Protein AF-A0A960ZX51-F1 (afdb_monomer_lite)

Secondary structure (DSSP, 8-state):
-B-HHHHHT-HHHHHHHHHHBT-EE-SS-EE-B-EEE-TTS-EEE-SS-TTTHHHHHHHHT-TTTTEETTEEBSS-GGGGT--EEEEETTTEEEE-----SB-SSSGGGGB-TTSS-B-HHHHHHHHHHHHHHHHHH-TT-EEEEGGGTTEEEEHHHHHHHHHHHHHHTTS--TTS--TTS-TT-HHHH-TTTTT-----S-B-TTT--

Radius of gyration: 21.29 Å; chains: 1; bounding box: 51×46×55 Å

Structure (mmCIF, N/CA/C/O backbone):
data_AF-A0A960ZX51-F1
#
_entry.id   AF-A0A960ZX51-F1
#
loop_
_atom_site.group_PDB
_atom_site.id
_atom_site.type_symbol
_atom_site.label_atom_id
_atom_site.label_alt_id
_atom_site.label_comp_id
_atom_site.label_asym_id
_atom_site.label_entity_id
_atom_site.label_seq_id
_atom_site.pdbx_PDB_ins_code
_atom_site.Cartn_x
_atom_site.Cartn_y
_atom_site.Cartn_z
_atom_site.occupancy
_atom_site.B_iso_or_equiv
_atom_site.auth_seq_id
_atom_site.auth_comp_id
_atom_site.auth_asym_id
_atom_site.auth_atom_id
_atom_site.pdbx_PDB_model_num
ATOM 1 N N . VAL A 1 1 ? 3.221 -3.006 -18.106 1.00 84.75 1 VAL A N 1
ATOM 2 C CA . VAL A 1 1 ? 3.776 -4.017 -19.031 1.00 84.75 1 VAL A CA 1
ATOM 3 C C . VAL A 1 1 ? 3.015 -3.935 -20.331 1.00 84.75 1 VAL A C 1
ATOM 5 O O . VAL A 1 1 ? 1.796 -4.064 -20.311 1.00 84.75 1 VAL A O 1
ATOM 8 N N . VAL A 1 2 ? 3.710 -3.645 -21.421 1.00 84.94 2 VAL A N 1
ATOM 9 C CA . VAL A 1 2 ? 3.148 -3.570 -22.765 1.00 84.94 2 VAL A CA 1
ATOM 10 C C . VAL A 1 2 ? 3.554 -4.832 -23.513 1.00 84.94 2 VAL A C 1
ATOM 12 O O . VAL A 1 2 ? 4.732 -5.170 -23.597 1.00 84.94 2 VAL A O 1
ATOM 15 N N . ASP A 1 3 ? 2.558 -5.547 -24.022 1.00 84.44 3 ASP A N 1
ATOM 16 C CA . ASP A 1 3 ? 2.746 -6.773 -24.794 1.00 84.44 3 ASP A CA 1
ATOM 17 C C . ASP A 1 3 ? 3.256 -6.448 -26.207 1.00 84.44 3 ASP A C 1
ATOM 19 O O . ASP A 1 3 ? 2.773 -5.507 -26.853 1.00 84.44 3 ASP A O 1
ATOM 23 N N . ARG A 1 4 ? 4.183 -7.261 -26.724 1.00 85.88 4 ARG A N 1
ATOM 24 C CA . ARG A 1 4 ? 4.743 -7.127 -28.078 1.00 85.88 4 ARG A CA 1
ATOM 25 C C . ARG A 1 4 ? 3.670 -7.015 -29.165 1.00 85.88 4 ARG A C 1
ATOM 27 O O . ARG A 1 4 ? 3.842 -6.266 -30.129 1.00 85.88 4 ARG A O 1
ATOM 34 N N . ARG A 1 5 ? 2.546 -7.725 -29.013 1.00 88.69 5 ARG A N 1
ATOM 35 C CA . ARG A 1 5 ? 1.418 -7.714 -29.962 1.00 88.69 5 ARG A CA 1
ATOM 36 C C . ARG A 1 5 ? 0.740 -6.349 -30.039 1.00 88.69 5 ARG A C 1
ATOM 38 O O . ARG A 1 5 ? 0.251 -5.978 -31.102 1.00 88.69 5 ARG A O 1
ATOM 45 N N . ILE A 1 6 ? 0.716 -5.599 -28.936 1.00 88.69 6 ILE A N 1
ATOM 46 C CA . ILE A 1 6 ? 0.161 -4.241 -28.898 1.00 88.69 6 ILE A CA 1
ATOM 47 C C . ILE A 1 6 ? 1.126 -3.285 -29.598 1.00 88.69 6 ILE A C 1
ATOM 49 O O . ILE A 1 6 ? 0.701 -2.541 -30.478 1.00 88.69 6 ILE A O 1
ATOM 53 N N . LEU A 1 7 ? 2.427 -3.362 -29.294 1.00 86.56 7 LEU A N 1
ATOM 54 C CA . LEU A 1 7 ? 3.445 -2.515 -29.933 1.00 86.56 7 LEU A CA 1
ATOM 55 C C . LEU A 1 7 ? 3.534 -2.725 -31.449 1.00 86.56 7 LEU A C 1
ATOM 57 O O . LEU A 1 7 ? 3.794 -1.775 -32.186 1.00 86.56 7 LEU A O 1
ATOM 61 N N . ALA A 1 8 ? 3.271 -3.941 -31.935 1.00 88.94 8 ALA A N 1
ATOM 62 C CA . ALA A 1 8 ? 3.196 -4.227 -33.366 1.00 88.94 8 ALA A CA 1
ATOM 63 C C . ALA A 1 8 ? 2.093 -3.427 -34.088 1.00 88.94 8 ALA A C 1
ATOM 65 O O . ALA A 1 8 ? 2.248 -3.119 -35.267 1.00 88.94 8 ALA A O 1
ATOM 66 N N . LYS A 1 9 ? 1.013 -3.049 -33.387 1.00 93.75 9 LYS A N 1
ATOM 67 C CA . LYS A 1 9 ? -0.089 -2.243 -33.941 1.00 93.75 9 LYS A CA 1
ATOM 68 C C . LYS A 1 9 ? 0.201 -0.739 -33.950 1.00 93.75 9 LYS A C 1
ATOM 70 O O . LYS A 1 9 ? -0.528 0.009 -34.592 1.00 93.75 9 LYS A O 1
ATOM 75 N N . VAL A 1 10 ? 1.247 -0.284 -33.256 1.00 92.31 10 VAL A N 1
ATOM 76 C CA . VAL A 1 10 ? 1.593 1.141 -33.110 1.00 92.31 10 VAL A CA 1
ATOM 77 C C . VAL A 1 10 ? 3.051 1.412 -33.515 1.00 92.31 10 VAL A C 1
ATOM 79 O O . VAL A 1 10 ? 3.872 1.804 -32.684 1.00 92.31 10 VAL A O 1
ATOM 82 N N . PRO A 1 11 ? 3.414 1.239 -34.802 1.00 91.19 11 PRO A N 1
ATOM 83 C CA . PRO A 1 11 ? 4.809 1.284 -35.253 1.00 91.19 11 PRO A CA 1
ATOM 84 C C . PRO A 1 11 ? 5.500 2.626 -34.981 1.00 91.19 11 PRO A C 1
ATOM 86 O O . PRO A 1 11 ? 6.670 2.628 -34.609 1.00 91.19 11 PRO A O 1
ATOM 89 N N . ARG A 1 12 ? 4.777 3.754 -35.082 1.00 90.81 12 ARG A N 1
ATOM 90 C CA . ARG A 1 12 ? 5.307 5.090 -34.740 1.00 90.81 12 ARG A CA 1
ATOM 91 C C . ARG A 1 12 ? 5.695 5.194 -33.264 1.00 90.81 12 ARG A C 1
ATOM 93 O O . ARG A 1 12 ? 6.760 5.708 -32.949 1.00 90.81 12 ARG A O 1
ATOM 100 N N . PHE A 1 13 ? 4.848 4.688 -32.368 1.00 86.44 13 PHE A N 1
ATOM 101 C CA . PHE A 1 13 ? 5.122 4.697 -30.931 1.00 86.44 13 PHE A CA 1
ATOM 102 C C . PHE A 1 13 ? 6.267 3.744 -30.572 1.00 86.44 13 PHE A C 1
ATOM 104 O O . PHE A 1 13 ? 7.152 4.108 -29.806 1.00 86.44 13 PHE A O 1
ATOM 111 N N . ARG A 1 14 ? 6.297 2.550 -31.176 1.00 86.50 14 ARG A N 1
ATOM 112 C CA . ARG A 1 14 ? 7.396 1.591 -31.002 1.00 86.50 14 ARG A CA 1
ATOM 113 C C . ARG A 1 14 ? 8.744 2.177 -31.432 1.00 86.50 14 ARG A C 1
ATOM 115 O O . ARG A 1 14 ? 9.741 1.960 -30.751 1.00 86.50 14 ARG A O 1
ATOM 122 N N . GLU A 1 15 ? 8.774 2.902 -32.547 1.00 86.69 15 GLU A N 1
ATOM 123 C CA . GLU A 1 15 ? 9.988 3.574 -33.011 1.00 86.69 15 GLU A CA 1
ATOM 124 C C . GLU A 1 15 ? 10.406 4.698 -32.055 1.00 86.69 15 GLU A C 1
ATOM 126 O O . GLU A 1 15 ? 11.571 4.770 -31.679 1.00 86.69 15 GLU A O 1
ATOM 131 N N . LEU A 1 16 ? 9.452 5.494 -31.562 1.00 83.38 16 LEU A N 1
ATOM 132 C CA . LEU A 1 16 ? 9.717 6.519 -30.551 1.00 83.38 16 LEU A CA 1
ATOM 133 C C . LEU A 1 16 ? 10.330 5.922 -29.274 1.00 83.38 16 LEU A C 1
ATOM 135 O O . LEU A 1 16 ? 11.331 6.449 -28.790 1.00 83.38 16 LEU A O 1
ATOM 139 N N . LEU A 1 17 ? 9.791 4.807 -28.767 1.00 81.50 17 LEU A N 1
ATOM 140 C CA . LEU A 1 17 ? 10.379 4.088 -27.629 1.00 81.50 17 LEU A CA 1
ATOM 141 C C . LEU A 1 17 ? 11.807 3.625 -27.940 1.00 81.50 17 LEU A C 1
ATOM 143 O O . LEU A 1 17 ? 12.714 3.874 -27.154 1.00 81.50 17 LEU A O 1
ATOM 147 N N . ARG A 1 18 ? 12.044 3.015 -29.111 1.00 80.50 18 ARG A N 1
ATOM 148 C CA . ARG A 1 18 ? 13.385 2.553 -29.509 1.00 80.50 18 ARG A CA 1
ATOM 149 C C . ARG A 1 18 ? 14.403 3.678 -29.652 1.00 80.50 18 ARG A C 1
ATOM 151 O O . ARG A 1 18 ? 15.571 3.430 -29.375 1.00 80.50 18 ARG A O 1
ATOM 158 N N . GLN A 1 19 ? 13.986 4.853 -30.110 1.00 81.06 19 GLN A N 1
ATOM 159 C CA . GLN A 1 19 ? 14.867 6.007 -30.294 1.00 81.06 19 GLN A CA 1
ATOM 160 C C . GLN A 1 19 ? 15.262 6.653 -28.963 1.00 81.06 19 GLN A C 1
ATOM 162 O O . GLN A 1 19 ? 16.390 7.110 -28.827 1.00 81.06 19 GLN A O 1
ATOM 167 N N . HIS A 1 20 ? 14.355 6.659 -27.981 1.00 75.56 20 HIS A N 1
ATOM 168 C CA . HIS A 1 20 ? 14.554 7.361 -26.707 1.00 75.56 20 HIS A CA 1
ATOM 169 C C . HIS A 1 20 ? 14.844 6.427 -25.523 1.00 75.56 20 HIS A C 1
ATOM 171 O O . HIS A 1 20 ? 15.045 6.896 -24.397 1.00 75.56 20 HIS A O 1
ATOM 177 N N . ARG A 1 21 ? 14.862 5.104 -25.743 1.00 69.62 21 ARG A N 1
ATOM 178 C CA . ARG A 1 21 ? 15.241 4.135 -24.709 1.00 69.62 21 ARG A CA 1
ATOM 179 C C . ARG A 1 21 ? 16.639 4.473 -24.181 1.00 69.62 21 ARG A C 1
ATOM 181 O O . ARG A 1 21 ? 17.534 4.793 -24.956 1.00 69.62 21 ARG A O 1
ATOM 188 N N . HIS A 1 22 ? 16.810 4.375 -22.864 1.00 64.62 22 HIS A N 1
ATOM 189 C CA . HIS A 1 22 ? 18.031 4.699 -22.103 1.00 64.62 22 HIS A CA 1
ATOM 190 C C . HIS A 1 22 ? 18.293 6.166 -21.757 1.00 64.62 22 HIS A C 1
ATOM 192 O O . HIS A 1 22 ? 19.234 6.410 -21.004 1.00 64.62 22 HIS A O 1
ATOM 198 N N . GLY A 1 23 ? 17.465 7.123 -22.178 1.00 63.75 23 GLY A N 1
ATOM 199 C CA . GLY A 1 23 ? 17.791 8.523 -21.912 1.00 63.75 23 GLY A CA 1
ATOM 200 C C . GLY A 1 23 ? 18.375 9.216 -23.124 1.00 63.75 23 GLY A C 1
ATOM 201 O O . GLY A 1 23 ? 19.431 8.816 -23.599 1.00 63.75 23 GLY A O 1
ATOM 202 N N . VAL A 1 24 ? 17.743 10.297 -23.568 1.00 56.56 24 VAL A N 1
ATOM 203 C CA . VAL A 1 24 ? 18.421 11.314 -24.381 1.00 56.56 24 VAL A CA 1
ATOM 204 C C . VAL A 1 24 ? 18.594 12.548 -23.501 1.00 56.56 24 VAL A C 1
ATOM 206 O O . VAL A 1 24 ? 17.649 12.942 -22.814 1.00 56.56 24 VAL A O 1
ATOM 209 N N . PHE A 1 25 ? 19.804 13.111 -23.489 1.00 58.59 25 PHE A N 1
ATOM 210 C CA . PHE A 1 25 ? 20.074 14.454 -22.982 1.00 58.59 25 PHE A CA 1
ATOM 211 C C . PHE A 1 25 ? 20.532 15.315 -24.155 1.00 58.59 25 PHE A C 1
ATOM 213 O O . PHE A 1 25 ? 21.596 15.066 -24.717 1.00 58.59 25 PHE A O 1
ATOM 220 N N . ASP A 1 26 ? 19.721 16.302 -24.529 1.00 60.34 26 ASP A N 1
ATOM 221 C CA . ASP A 1 26 ? 19.999 17.211 -25.650 1.00 60.34 26 ASP A CA 1
ATOM 222 C C . ASP A 1 26 ? 20.387 18.633 -25.207 1.00 60.34 26 ASP A C 1
ATOM 224 O O . ASP A 1 26 ? 20.429 19.554 -26.018 1.00 60.34 26 ASP A O 1
ATOM 228 N N . GLY A 1 27 ? 20.670 18.819 -23.913 1.00 59.78 27 GLY A N 1
ATOM 229 C CA . GLY A 1 27 ? 20.950 20.125 -23.311 1.00 59.78 27 GLY A CA 1
ATOM 230 C C . GLY A 1 27 ? 19.736 20.801 -22.666 1.00 59.78 27 GLY A C 1
ATOM 231 O O . GLY A 1 27 ? 19.929 21.745 -21.904 1.00 59.78 27 GLY A O 1
ATOM 232 N N . SER A 1 28 ? 18.510 20.311 -22.900 1.00 60.50 28 SER A N 1
ATOM 233 C CA . SER A 1 28 ? 17.278 20.887 -22.327 1.00 60.50 28 SER A CA 1
ATOM 234 C C . SER A 1 28 ? 16.284 19.855 -21.780 1.00 60.50 28 SER A C 1
ATOM 236 O O . SER A 1 28 ? 15.562 20.145 -20.825 1.00 60.50 28 SER A O 1
ATOM 238 N N . ILE A 1 29 ? 16.273 18.636 -22.328 1.00 58.12 29 ILE A N 1
ATOM 239 C CA . ILE A 1 29 ? 15.356 17.563 -21.933 1.00 58.12 29 ILE A CA 1
ATOM 240 C C . ILE A 1 29 ? 16.171 16.366 -21.437 1.00 58.12 29 ILE A C 1
ATOM 242 O O . ILE A 1 29 ? 17.007 15.833 -22.160 1.00 58.12 29 ILE A O 1
ATOM 246 N N . ILE A 1 30 ? 15.905 15.911 -20.207 1.00 55.59 30 ILE A N 1
ATOM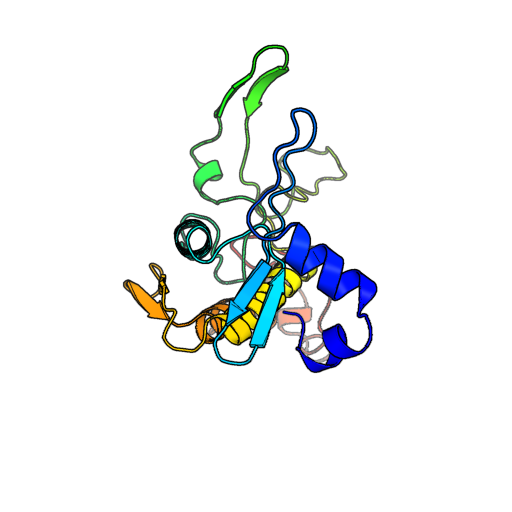 247 C CA . ILE A 1 30 ? 16.328 14.586 -19.732 1.00 55.59 30 ILE A CA 1
ATOM 248 C C . ILE A 1 30 ? 15.143 13.648 -19.948 1.00 55.59 30 ILE A C 1
ATOM 250 O O . ILE A 1 30 ? 14.220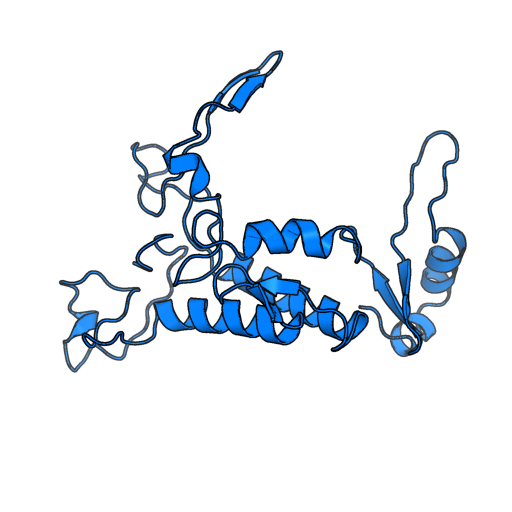 13.604 -19.134 1.00 55.59 30 ILE A O 1
ATOM 254 N N . CYS A 1 31 ? 15.143 12.900 -21.050 1.00 56.91 31 CYS A N 1
ATOM 255 C CA . CYS A 1 31 ? 14.094 11.917 -21.308 1.00 56.91 31 CYS A CA 1
ATOM 256 C C . CYS A 1 31 ? 14.603 10.516 -20.990 1.00 56.91 31 CYS A C 1
ATOM 258 O O . CYS A 1 31 ? 14.944 9.774 -21.904 1.00 56.91 31 CYS A O 1
ATOM 260 N N . GLN A 1 32 ? 14.672 10.132 -19.711 1.00 58.69 32 GLN A N 1
ATOM 261 C CA . GLN A 1 32 ? 14.942 8.740 -19.338 1.00 58.69 32 GLN A CA 1
ATOM 262 C C . GLN A 1 32 ? 13.688 7.912 -19.623 1.00 58.69 32 GLN A C 1
ATOM 264 O O . GLN A 1 32 ? 12.897 7.668 -18.719 1.00 58.69 32 GLN A O 1
ATOM 269 N N . CYS A 1 33 ? 13.467 7.528 -20.886 1.00 62.03 33 CYS A N 1
ATOM 270 C CA . CYS A 1 33 ? 12.365 6.642 -21.239 1.00 62.03 33 CYS A CA 1
ATOM 271 C C . CYS A 1 33 ? 12.658 5.283 -20.590 1.00 62.03 33 CYS A C 1
ATOM 273 O O . CYS A 1 33 ? 13.611 4.608 -21.006 1.00 62.03 33 CYS A O 1
ATOM 275 N N . PRO A 1 34 ? 11.935 4.900 -19.522 1.00 67.56 34 PRO A N 1
ATOM 276 C CA . PRO A 1 34 ? 12.291 3.731 -18.754 1.00 67.56 34 PRO A CA 1
ATOM 277 C C . PRO A 1 34 ? 11.638 2.534 -19.430 1.00 67.56 34 PRO A C 1
ATOM 279 O O . PRO A 1 34 ? 10.616 2.035 -18.972 1.00 67.56 34 PRO A O 1
ATOM 282 N N . ASP A 1 35 ? 12.198 2.158 -20.573 1.00 76.31 35 ASP A N 1
ATOM 283 C CA . ASP A 1 35 ? 11.783 1.013 -21.361 1.00 76.31 35 ASP A CA 1
ATOM 284 C C . ASP A 1 35 ? 12.745 -0.150 -21.113 1.00 76.31 35 ASP A C 1
ATOM 286 O O . ASP A 1 35 ? 13.934 -0.074 -21.431 1.00 76.31 35 ASP A O 1
ATOM 290 N N . TRP A 1 36 ? 12.220 -1.214 -20.513 1.00 79.75 36 TRP A N 1
ATOM 291 C CA . TRP A 1 36 ? 12.940 -2.459 -20.274 1.00 79.75 36 TRP A CA 1
ATOM 292 C C . TRP A 1 36 ? 12.235 -3.578 -21.022 1.00 79.75 36 TRP A C 1
ATOM 294 O O . TRP A 1 36 ? 11.044 -3.788 -20.806 1.00 79.75 36 TRP A O 1
ATOM 304 N N . GLU A 1 37 ? 12.968 -4.322 -21.842 1.00 86.31 37 GLU A N 1
ATOM 305 C CA . GLU A 1 37 ? 12.460 -5.502 -22.541 1.00 86.31 37 GLU A CA 1
ATOM 306 C C . GLU A 1 37 ? 12.929 -6.770 -21.814 1.00 86.31 37 GLU A C 1
ATOM 308 O O . GLU A 1 37 ? 14.095 -6.868 -21.425 1.00 86.31 37 GLU A O 1
ATOM 313 N N . ASN A 1 38 ? 12.027 -7.726 -21.590 1.00 87.56 38 ASN A N 1
ATOM 314 C CA . ASN A 1 38 ? 12.382 -9.041 -21.045 1.00 87.56 38 ASN A CA 1
ATOM 315 C C . ASN A 1 38 ? 12.538 -10.091 -22.160 1.00 87.56 38 ASN A C 1
ATOM 317 O O . ASN A 1 38 ? 12.238 -9.834 -23.322 1.00 87.56 38 ASN A O 1
ATOM 321 N N . GLU A 1 39 ? 12.953 -11.311 -21.813 1.00 86.44 39 GLU A N 1
ATOM 322 C CA . GLU A 1 39 ? 13.170 -12.406 -22.781 1.00 86.44 39 GLU A CA 1
ATOM 323 C C . GLU A 1 39 ? 11.916 -12.792 -23.586 1.00 86.44 39 GLU A C 1
ATOM 325 O O . GLU A 1 39 ? 12.013 -13.376 -24.664 1.00 86.44 39 GLU A O 1
ATOM 330 N N . ARG A 1 40 ? 10.722 -12.440 -23.091 1.00 88.38 40 ARG A N 1
ATOM 331 C CA . ARG A 1 40 ? 9.443 -12.664 -23.783 1.00 88.38 40 ARG A CA 1
ATOM 332 C C . ARG A 1 40 ? 9.085 -11.533 -24.757 1.00 88.38 40 ARG A C 1
ATOM 334 O O . ARG A 1 40 ? 8.041 -11.601 -25.408 1.00 88.38 40 ARG A O 1
ATOM 341 N N . GLY A 1 41 ? 9.917 -10.496 -24.865 1.00 86.94 41 GLY A N 1
ATOM 342 C CA . GLY A 1 41 ? 9.660 -9.304 -25.674 1.00 86.94 41 GLY A CA 1
ATOM 343 C C . GLY A 1 41 ? 8.561 -8.402 -25.106 1.00 86.94 41 GLY A C 1
ATOM 344 O O . GLY A 1 41 ? 7.930 -7.646 -25.846 1.00 86.94 41 GLY A O 1
ATOM 345 N N . GLU A 1 42 ? 8.252 -8.521 -23.813 1.00 89.00 42 GLU A N 1
ATOM 346 C CA . GLU A 1 42 ? 7.356 -7.589 -23.130 1.00 89.00 42 GLU A CA 1
ATOM 347 C C . GLU A 1 42 ? 8.144 -6.365 -22.677 1.00 89.00 42 GLU A C 1
ATOM 349 O O . GLU A 1 42 ? 9.299 -6.493 -22.283 1.00 89.00 42 GLU A O 1
ATOM 354 N N . HIS A 1 43 ? 7.494 -5.202 -22.666 1.00 87.69 43 HIS A N 1
ATOM 355 C CA . HIS A 1 43 ? 8.114 -3.940 -22.272 1.00 87.69 43 HIS A CA 1
ATOM 356 C C . HIS A 1 43 ? 7.563 -3.433 -20.932 1.00 87.69 43 HIS A C 1
ATOM 358 O O . HIS A 1 43 ? 6.346 -3.306 -20.746 1.00 87.69 43 HIS A O 1
ATOM 364 N N . LEU A 1 44 ? 8.433 -3.109 -19.978 1.00 88.19 44 LEU A N 1
ATOM 365 C CA . LEU A 1 44 ? 8.065 -2.431 -18.736 1.00 88.19 44 LEU A CA 1
ATOM 366 C C . LEU A 1 44 ? 8.344 -0.938 -18.864 1.00 88.19 44 LEU A C 1
ATOM 368 O O . LEU A 1 44 ? 9.487 -0.518 -18.755 1.00 88.19 44 LEU A O 1
ATOM 372 N N . LEU A 1 45 ? 7.272 -0.159 -19.021 1.00 86.94 45 LEU A N 1
ATOM 373 C CA . LEU A 1 45 ? 7.294 1.301 -18.959 1.00 86.94 45 LEU A CA 1
ATOM 374 C C . LEU A 1 45 ? 7.015 1.736 -17.515 1.00 86.94 45 LEU A C 1
ATOM 376 O O . LEU A 1 45 ? 5.861 1.711 -17.080 1.00 86.94 45 LEU A O 1
ATOM 380 N N . SER A 1 46 ? 8.060 2.049 -16.748 1.00 85.44 46 SER A N 1
ATOM 381 C CA . SER A 1 46 ? 7.936 2.368 -15.317 1.00 85.44 46 SER A CA 1
ATOM 382 C C . SER A 1 46 ? 9.060 3.263 -14.809 1.00 85.44 46 SER A C 1
ATOM 384 O O . SER A 1 46 ? 10.227 2.927 -14.968 1.00 85.44 46 SER A O 1
ATOM 386 N N . LEU A 1 47 ? 8.724 4.336 -14.086 1.00 84.75 47 LEU A N 1
ATOM 387 C CA . LEU A 1 47 ? 9.722 5.152 -13.378 1.00 84.75 47 LEU A CA 1
ATOM 388 C C . LEU A 1 47 ? 10.454 4.355 -12.288 1.00 84.75 47 LEU A C 1
ATOM 390 O O . LEU A 1 47 ? 11.638 4.565 -12.037 1.00 84.75 47 LEU A O 1
ATOM 394 N N . VAL A 1 48 ? 9.752 3.421 -11.644 1.00 88.88 48 VAL A N 1
ATOM 395 C CA . VAL A 1 48 ? 10.347 2.525 -10.653 1.00 88.88 48 VAL A CA 1
ATOM 396 C C . VAL A 1 48 ? 11.033 1.379 -11.384 1.00 88.88 48 VAL A C 1
ATOM 398 O O . VAL A 1 48 ? 10.388 0.593 -12.080 1.00 88.88 48 VAL A O 1
ATOM 401 N N . THR A 1 49 ? 12.348 1.290 -11.206 1.00 86.88 49 THR A N 1
ATOM 402 C CA . THR A 1 49 ? 13.187 0.228 -11.775 1.00 86.88 49 THR A CA 1
ATOM 403 C C . THR A 1 49 ? 13.253 -0.997 -10.861 1.00 86.88 49 THR A C 1
ATOM 405 O O . THR A 1 49 ? 12.994 -0.917 -9.656 1.00 86.88 49 THR A O 1
ATOM 408 N N . ASN A 1 50 ? 13.711 -2.126 -11.405 1.00 86.69 50 ASN A N 1
ATOM 409 C CA . ASN A 1 50 ? 14.013 -3.342 -10.638 1.00 86.69 50 ASN A CA 1
ATOM 410 C C . ASN A 1 50 ? 15.068 -3.133 -9.530 1.00 86.69 50 ASN A C 1
ATOM 412 O O . ASN A 1 50 ? 15.109 -3.902 -8.579 1.00 86.69 50 ASN A O 1
ATOM 416 N N . ARG A 1 51 ? 15.900 -2.086 -9.614 1.00 88.31 51 ARG A N 1
ATOM 417 C CA . ARG A 1 51 ? 16.870 -1.716 -8.566 1.00 88.31 51 ARG A CA 1
ATOM 418 C C . ARG A 1 51 ? 16.254 -0.873 -7.448 1.00 88.31 51 ARG A C 1
ATOM 420 O O . ARG A 1 51 ? 16.721 -0.922 -6.312 1.00 88.31 51 ARG A O 1
ATOM 427 N N . MET A 1 52 ? 15.228 -0.082 -7.764 1.00 92.50 52 MET A N 1
ATOM 428 C CA . MET A 1 52 ? 14.512 0.754 -6.791 1.00 92.50 52 MET A CA 1
ATOM 429 C C . MET A 1 52 ? 13.494 -0.060 -5.997 1.00 92.50 52 MET A C 1
ATOM 431 O O . MET A 1 52 ? 13.346 0.152 -4.793 1.00 92.50 52 MET A O 1
ATOM 435 N N . LEU A 1 53 ? 12.830 -1.010 -6.660 1.00 94.56 53 LEU A N 1
ATOM 436 C CA . LEU A 1 53 ? 11.736 -1.789 -6.089 1.00 94.56 53 LEU A CA 1
ATOM 437 C C . LEU A 1 53 ? 12.102 -2.485 -4.758 1.00 94.56 53 LEU A C 1
ATOM 439 O O . LEU A 1 53 ? 11.347 -2.303 -3.803 1.00 94.56 53 LEU A O 1
ATOM 443 N N . PRO A 1 54 ? 13.267 -3.154 -4.599 1.00 94.94 54 PRO A N 1
ATOM 444 C CA . PRO A 1 54 ? 13.648 -3.754 -3.319 1.00 94.94 54 PRO A CA 1
ATOM 445 C C . PRO A 1 54 ? 13.768 -2.743 -2.177 1.00 94.94 54 PRO A C 1
ATOM 447 O O . PRO A 1 54 ? 13.378 -3.024 -1.047 1.00 94.94 54 PRO A O 1
ATOM 450 N N . ARG A 1 55 ? 14.283 -1.540 -2.458 1.00 95.19 55 ARG A N 1
ATOM 451 C CA . ARG A 1 55 ? 14.459 -0.488 -1.444 1.00 95.19 55 ARG A CA 1
ATOM 452 C C . ARG A 1 55 ? 13.121 0.080 -0.985 1.00 95.19 55 ARG A C 1
ATOM 454 O O . ARG A 1 55 ? 12.959 0.352 0.201 1.00 95.19 55 ARG A O 1
ATOM 461 N N . ILE A 1 56 ? 12.182 0.230 -1.919 1.00 96.50 56 ILE A N 1
ATOM 462 C CA . ILE A 1 56 ? 10.813 0.670 -1.638 1.00 96.50 56 ILE A CA 1
ATOM 463 C C . ILE A 1 56 ? 10.100 -0.396 -0.801 1.00 96.50 56 ILE A C 1
ATOM 465 O O . ILE A 1 56 ? 9.627 -0.105 0.297 1.00 96.50 56 ILE A O 1
ATOM 469 N N . LEU A 1 57 ? 10.086 -1.647 -1.271 1.00 97.06 57 LEU A N 1
ATOM 470 C CA . LEU A 1 57 ? 9.373 -2.737 -0.603 1.00 97.06 57 LEU A CA 1
ATOM 471 C C . LEU A 1 57 ? 9.946 -3.063 0.775 1.00 97.06 57 LEU A C 1
ATOM 473 O O . LEU A 1 57 ? 9.183 -3.364 1.685 1.00 97.06 57 LEU A O 1
ATOM 477 N N . LYS A 1 58 ? 11.257 -2.899 0.985 1.00 94.81 58 LYS A N 1
ATOM 478 C CA . LYS A 1 58 ? 11.868 -3.055 2.311 1.00 94.81 58 LYS A CA 1
ATOM 479 C C . LYS A 1 58 ? 11.232 -2.154 3.376 1.00 94.81 58 LYS A C 1
ATOM 481 O O . LYS A 1 58 ? 11.153 -2.566 4.526 1.00 94.81 58 LYS A O 1
ATOM 486 N N . ARG A 1 59 ? 10.817 -0.933 3.022 1.00 95.44 59 ARG A N 1
ATOM 487 C CA . ARG A 1 59 ? 10.111 -0.012 3.934 1.00 95.44 59 ARG A CA 1
ATOM 488 C C . ARG A 1 59 ? 8.619 -0.316 3.982 1.00 95.44 59 ARG A C 1
ATOM 490 O O . ARG A 1 59 ? 8.016 -0.322 5.048 1.00 95.44 59 ARG A O 1
ATOM 497 N N . LEU A 1 60 ? 8.044 -0.617 2.819 1.00 97.44 60 LEU A N 1
ATOM 498 C CA . LEU A 1 60 ? 6.619 -0.880 2.669 1.00 97.44 60 LEU A CA 1
ATOM 499 C C . LEU A 1 60 ? 6.152 -2.109 3.462 1.00 97.44 60 LEU A C 1
ATOM 501 O O . LEU A 1 60 ? 5.052 -2.106 3.993 1.00 97.44 60 LEU A O 1
ATOM 505 N N . LEU A 1 61 ? 6.998 -3.140 3.557 1.00 97.62 61 LEU A N 1
ATOM 506 C CA . LEU A 1 61 ? 6.691 -4.442 4.165 1.00 97.62 61 LEU A CA 1
ATOM 507 C C . LEU A 1 61 ? 7.085 -4.550 5.647 1.00 97.62 61 LEU A C 1
ATOM 509 O O . LEU A 1 61 ? 7.200 -5.650 6.191 1.00 97.62 61 LEU A O 1
ATOM 513 N N . ARG A 1 62 ? 7.318 -3.415 6.307 1.00 97.50 62 ARG A N 1
ATOM 514 C CA . ARG A 1 62 ? 7.650 -3.339 7.733 1.00 97.50 62 ARG A CA 1
ATOM 515 C C . ARG A 1 62 ? 6.446 -2.922 8.561 1.00 97.50 62 ARG A C 1
ATOM 517 O O . ARG A 1 62 ? 5.806 -1.919 8.248 1.00 97.50 62 ARG A O 1
ATOM 524 N N . GLU A 1 63 ? 6.167 -3.660 9.634 1.00 97.12 63 GLU A N 1
ATOM 525 C CA . GLU A 1 63 ? 4.984 -3.406 10.469 1.00 97.12 63 GLU A CA 1
ATOM 526 C C . GLU A 1 63 ? 5.105 -2.181 11.374 1.00 97.12 63 GLU A C 1
ATOM 528 O O . GLU A 1 63 ? 4.105 -1.520 11.666 1.00 97.12 63 GLU A O 1
ATOM 533 N N . ASP A 1 64 ? 6.337 -1.839 11.751 1.00 96.12 64 ASP A N 1
ATOM 534 C CA . ASP A 1 64 ? 6.696 -0.606 12.453 1.00 96.12 64 ASP A CA 1
ATOM 535 C C . ASP A 1 64 ? 6.725 0.627 11.532 1.00 96.12 64 ASP A C 1
ATOM 537 O O . ASP A 1 64 ? 6.910 1.747 12.004 1.00 96.12 64 ASP A O 1
ATOM 541 N N . GLU A 1 65 ? 6.495 0.437 10.230 1.00 97.25 65 GLU A N 1
ATOM 542 C CA . GLU A 1 65 ? 6.397 1.498 9.231 1.00 97.25 65 GLU A CA 1
ATOM 543 C C . GLU A 1 65 ? 5.036 1.448 8.514 1.00 97.25 65 GLU A C 1
ATOM 545 O O . GLU A 1 65 ? 4.016 1.859 9.070 1.00 97.25 65 GLU A O 1
ATOM 550 N N . PHE A 1 66 ? 4.991 0.961 7.275 1.00 98.19 66 PHE A N 1
ATOM 551 C CA . PHE A 1 66 ? 3.818 1.062 6.407 1.00 98.19 66 PHE A CA 1
ATOM 552 C C . PHE A 1 66 ? 2.865 -0.136 6.484 1.00 98.19 66 PHE A C 1
ATOM 554 O O . PHE A 1 66 ? 1.673 0.041 6.241 1.00 98.19 66 PHE A O 1
ATOM 561 N N . LEU A 1 67 ? 3.357 -1.334 6.81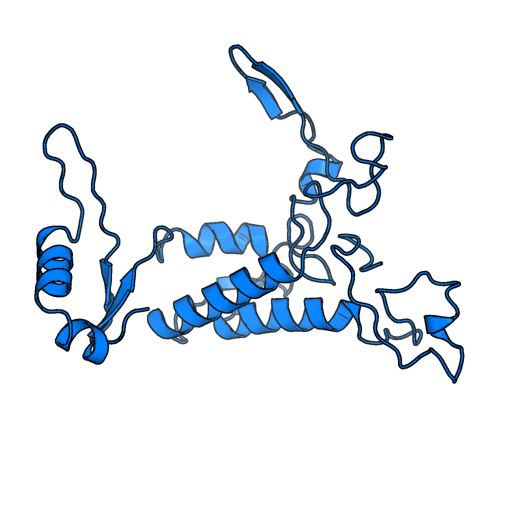2 1.00 98.31 67 LEU A N 1
ATOM 562 C CA . LEU A 1 67 ? 2.567 -2.565 6.763 1.00 98.31 67 LEU A CA 1
ATOM 563 C C . LEU A 1 67 ? 1.676 -2.691 8.009 1.00 98.31 67 LEU A C 1
ATOM 565 O O . LEU A 1 67 ? 2.099 -3.139 9.069 1.00 98.31 67 LEU A O 1
ATOM 569 N N . SER A 1 68 ? 0.419 -2.300 7.898 1.00 98.06 68 SER A N 1
ATOM 570 C CA . SER A 1 68 ? -0.602 -2.571 8.910 1.00 98.06 68 SER A CA 1
ATOM 571 C C . SER A 1 68 ? -1.082 -4.018 8.823 1.00 98.06 68 SER A C 1
ATOM 573 O O . SER A 1 68 ? -0.997 -4.596 7.739 1.00 98.06 68 SER A O 1
ATOM 575 N N . PRO A 1 69 ? -1.637 -4.623 9.891 1.00 96.56 69 PRO A N 1
ATOM 576 C CA . PRO A 1 69 ? -2.461 -5.833 9.780 1.00 96.56 69 PRO A CA 1
ATOM 577 C C . PRO A 1 69 ? -3.601 -5.717 8.757 1.00 96.56 69 PRO A C 1
ATOM 579 O O . PRO A 1 69 ? -4.074 -6.733 8.272 1.00 96.56 69 PRO A O 1
ATOM 582 N N . HIS A 1 70 ? -3.985 -4.491 8.390 1.00 97.44 70 HIS A N 1
ATOM 583 C CA . HIS A 1 70 ? -5.137 -4.195 7.541 1.00 97.44 70 HIS A CA 1
ATOM 584 C C . HIS A 1 70 ? -4.769 -3.666 6.138 1.00 97.44 70 HIS A C 1
ATOM 586 O O . HIS A 1 70 ? -5.641 -3.268 5.376 1.00 97.44 70 HIS A O 1
ATOM 592 N N . GLY A 1 71 ? -3.479 -3.605 5.779 1.00 97.94 71 GLY A N 1
ATOM 593 C CA . GLY A 1 71 ? -3.013 -3.094 4.481 1.00 97.94 71 GLY A CA 1
ATOM 594 C C . GLY A 1 71 ? -1.813 -2.153 4.592 1.00 97.94 71 GLY A C 1
ATOM 595 O O . GLY A 1 71 ? -1.056 -2.204 5.556 1.00 97.94 71 GLY A O 1
ATOM 596 N N . ILE A 1 72 ? -1.612 -1.285 3.602 1.00 98.50 72 ILE A N 1
ATOM 597 C CA . ILE A 1 72 ? -0.560 -0.261 3.606 1.00 98.50 72 ILE A CA 1
ATOM 598 C C . ILE A 1 72 ? -1.128 1.077 4.086 1.00 98.50 72 ILE A C 1
ATOM 600 O O . ILE A 1 72 ? -2.075 1.603 3.494 1.00 98.50 72 ILE A O 1
ATOM 604 N N . ARG A 1 73 ? -0.515 1.628 5.138 1.00 98.38 73 ARG A N 1
ATOM 605 C CA . ARG A 1 73 ? -0.805 2.960 5.695 1.00 98.38 73 ARG A CA 1
ATOM 606 C C . ARG A 1 73 ? -0.428 4.062 4.706 1.00 98.38 73 ARG A C 1
ATOM 608 O O . ARG A 1 73 ? 0.559 3.933 3.984 1.00 98.38 73 ARG A O 1
ATOM 615 N N . SER A 1 74 ? -1.153 5.178 4.702 1.00 97.06 74 SER A N 1
ATOM 616 C CA . SER A 1 74 ? -0.809 6.325 3.846 1.00 97.06 74 SER A CA 1
ATOM 617 C C . SER A 1 74 ? 0.462 7.063 4.295 1.00 97.06 74 SER A C 1
ATOM 619 O O . SER A 1 74 ? 1.162 7.646 3.469 1.00 97.06 74 SER A O 1
ATOM 621 N N . VAL A 1 75 ? 0.789 7.006 5.590 1.00 96.75 75 VAL A N 1
ATOM 622 C CA . VAL A 1 75 ? 2.016 7.549 6.196 1.00 96.75 75 VAL A CA 1
ATOM 623 C C . VAL A 1 75 ? 2.658 6.476 7.068 1.00 96.75 75 VAL A C 1
ATOM 625 O O . VAL A 1 75 ? 1.968 5.714 7.743 1.00 96.75 75 VAL A O 1
ATOM 628 N N . SER A 1 76 ? 3.991 6.420 7.060 1.00 97.31 76 SER A N 1
ATOM 629 C CA . SER A 1 76 ? 4.740 5.481 7.895 1.00 97.31 76 SER A CA 1
ATOM 630 C C . SER A 1 76 ? 4.465 5.724 9.378 1.00 97.31 76 SER A C 1
ATOM 632 O O . SER A 1 76 ? 4.578 6.851 9.869 1.00 97.31 76 SER A O 1
ATOM 634 N N . ARG A 1 77 ? 4.201 4.640 10.114 1.00 97.19 77 ARG A N 1
ATOM 635 C CA . ARG A 1 77 ? 4.003 4.661 11.567 1.00 97.19 77 ARG A CA 1
ATOM 636 C C . ARG A 1 77 ? 5.218 5.193 12.337 1.00 97.19 77 ARG A C 1
ATOM 638 O O . ARG A 1 77 ? 5.064 5.645 13.469 1.00 97.19 77 ARG A O 1
ATOM 645 N N . ILE A 1 78 ? 6.403 5.247 11.722 1.00 96.81 78 ILE A N 1
ATOM 646 C CA . ILE A 1 78 ? 7.595 5.871 12.320 1.00 96.81 78 ILE A CA 1
ATOM 647 C C . ILE A 1 78 ? 7.351 7.332 12.737 1.00 96.81 78 ILE A C 1
ATOM 649 O O . ILE A 1 78 ? 7.932 7.807 13.714 1.00 96.81 78 ILE A O 1
ATOM 653 N N . HIS A 1 79 ? 6.441 8.031 12.051 1.00 96.38 79 HIS A N 1
ATOM 654 C CA . HIS A 1 79 ? 6.059 9.413 12.348 1.00 96.38 79 HIS A CA 1
ATOM 655 C C . HIS A 1 79 ? 5.100 9.550 13.539 1.00 96.38 79 HIS A C 1
ATOM 657 O O . HIS A 1 79 ? 4.676 10.655 13.869 1.00 96.38 79 HIS A O 1
ATOM 663 N N . ALA A 1 80 ? 4.787 8.452 14.233 1.00 94.94 80 ALA A N 1
ATOM 664 C CA . ALA A 1 80 ? 4.220 8.520 15.576 1.00 94.94 80 ALA A CA 1
ATOM 665 C C . ALA A 1 80 ? 5.247 9.080 16.579 1.00 94.94 80 ALA A C 1
ATOM 667 O O . ALA A 1 80 ? 4.880 9.792 17.513 1.00 94.94 80 ALA A O 1
ATOM 668 N N . THR A 1 81 ? 6.536 8.791 16.363 1.00 95.19 81 THR A N 1
ATOM 669 C CA . THR A 1 81 ? 7.644 9.220 17.233 1.00 95.19 81 THR A CA 1
ATOM 670 C C . THR A 1 81 ? 8.587 10.217 16.557 1.00 95.19 81 THR A C 1
ATOM 672 O O . THR A 1 81 ? 9.111 11.103 17.225 1.00 95.19 81 THR A O 1
ATOM 675 N N . HIS A 1 82 ? 8.766 10.139 15.236 1.00 94.69 82 HIS A N 1
ATOM 676 C CA . HIS A 1 82 ? 9.668 11.011 14.475 1.00 94.69 82 HIS A CA 1
ATOM 677 C C . HIS A 1 82 ? 8.887 12.082 13.708 1.00 94.69 82 HIS A C 1
ATOM 679 O O . HIS A 1 82 ? 8.646 11.945 12.506 1.00 94.69 82 HIS A O 1
ATOM 685 N N . LYS A 1 83 ? 8.462 13.135 14.415 1.00 93.94 83 LYS A N 1
ATOM 686 C CA . LYS A 1 83 ? 7.570 14.165 13.853 1.00 93.94 83 LYS A CA 1
ATOM 687 C C . LYS A 1 83 ? 8.293 15.319 13.162 1.00 93.94 83 LYS A C 1
ATOM 689 O O . LYS A 1 83 ? 7.855 15.791 12.117 1.00 93.94 83 LYS A O 1
ATOM 694 N N . HIS A 1 84 ? 9.398 15.772 13.743 1.00 93.69 84 HIS A N 1
ATOM 695 C CA . HIS A 1 84 ? 10.140 16.933 13.259 1.00 93.69 84 HIS A CA 1
ATOM 696 C C . HIS A 1 84 ? 11.129 16.506 12.173 1.00 93.69 84 HIS A C 1
ATOM 698 O O . HIS A 1 84 ? 12.036 15.714 12.428 1.00 93.69 84 HIS A O 1
ATOM 704 N N . LEU A 1 85 ? 10.951 17.031 10.960 1.00 91.00 85 LEU A N 1
ATOM 705 C CA . LEU A 1 85 ? 11.781 16.721 9.789 1.00 91.00 85 LEU A CA 1
ATOM 706 C C . LEU A 1 85 ? 12.874 17.774 9.541 1.00 91.00 85 LEU A C 1
ATOM 708 O O . LEU A 1 85 ? 13.616 17.680 8.564 1.00 91.00 85 LEU A O 1
ATOM 712 N N . GLY A 1 86 ? 12.980 18.763 10.431 1.00 92.81 86 GLY A N 1
ATOM 713 C CA . GLY A 1 86 ? 13.894 19.897 10.326 1.00 92.81 86 GLY A CA 1
ATOM 714 C C . GLY A 1 86 ? 13.229 21.139 9.736 1.00 92.81 86 GLY A C 1
ATOM 715 O O . GLY A 1 86 ? 12.008 21.220 9.631 1.00 92.81 86 GLY A O 1
ATOM 716 N N . THR A 1 87 ? 14.044 22.120 9.357 1.00 95.19 87 THR A N 1
ATOM 717 C CA . THR A 1 87 ? 13.576 23.402 8.815 1.00 95.19 87 THR A CA 1
ATOM 718 C C . THR A 1 87 ? 13.811 23.453 7.312 1.00 95.19 87 THR A C 1
ATOM 720 O O . THR A 1 87 ? 14.943 23.316 6.848 1.00 95.19 87 THR A O 1
ATOM 723 N N . LEU A 1 88 ? 12.745 23.680 6.546 1.00 91.44 88 LEU A N 1
ATOM 724 C CA . LEU A 1 88 ? 12.802 23.887 5.104 1.00 91.44 88 LEU A CA 1
ATOM 725 C C . LEU A 1 88 ? 13.017 25.378 4.793 1.00 91.44 88 LEU A C 1
ATOM 727 O O . LEU A 1 88 ? 12.247 26.219 5.277 1.00 91.44 88 LEU A O 1
ATOM 731 N N . PRO A 1 89 ? 14.023 25.738 3.971 1.00 92.94 89 PRO A N 1
ATOM 732 C CA . PRO A 1 89 ? 14.254 27.124 3.574 1.00 92.94 89 PRO A CA 1
ATOM 733 C C . PRO A 1 89 ? 13.000 27.760 2.961 1.00 92.94 89 PRO A C 1
ATOM 735 O O . PRO A 1 89 ? 12.424 27.225 2.018 1.00 92.94 89 PRO A O 1
ATOM 738 N N . GLY A 1 90 ? 12.570 28.898 3.510 1.00 91.81 90 GLY A N 1
ATOM 739 C CA . GLY A 1 90 ? 11.403 29.651 3.029 1.00 91.81 90 GLY A CA 1
ATOM 740 C C . GLY A 1 90 ? 10.030 29.100 3.440 1.00 91.81 90 GLY A C 1
ATOM 741 O O . GLY A 1 90 ? 9.038 29.791 3.235 1.00 91.81 90 GLY A O 1
ATOM 742 N N . VAL A 1 91 ? 9.957 27.909 4.043 1.00 91.31 91 VAL A N 1
ATOM 743 C CA . VAL A 1 91 ? 8.699 27.310 4.536 1.00 91.31 91 VAL A CA 1
ATOM 744 C C . VAL A 1 91 ? 8.651 27.304 6.065 1.00 91.31 91 VAL A C 1
ATOM 746 O O . VAL A 1 91 ? 7.594 27.528 6.645 1.00 91.31 91 VAL A O 1
ATOM 749 N N . GLY A 1 92 ? 9.798 27.109 6.722 1.00 92.44 92 GLY A N 1
ATOM 750 C CA . GLY A 1 92 ? 9.892 27.000 8.177 1.00 92.44 92 GLY A CA 1
ATOM 751 C C . GLY A 1 92 ? 9.997 25.550 8.638 1.00 92.44 92 GLY A C 1
ATOM 752 O O . GLY A 1 92 ? 10.528 24.697 7.925 1.00 92.44 92 GLY A O 1
ATOM 753 N N . GLU A 1 93 ? 9.556 25.279 9.861 1.00 93.75 93 GLU A N 1
ATOM 754 C CA . GLU A 1 93 ? 9.639 23.948 10.457 1.00 93.75 93 GLU A CA 1
ATOM 755 C C . GLU A 1 93 ? 8.721 22.955 9.725 1.00 93.75 93 GLU A C 1
ATOM 757 O O . GLU A 1 93 ? 7.521 23.181 9.576 1.00 93.75 93 GLU A O 1
ATOM 762 N N . ALA A 1 94 ? 9.293 21.848 9.257 1.00 91.81 94 ALA A N 1
ATOM 763 C CA . ALA A 1 94 ? 8.567 20.770 8.608 1.00 91.81 94 ALA A CA 1
ATOM 764 C C . ALA A 1 94 ? 8.198 19.702 9.639 1.00 91.81 94 ALA A C 1
ATOM 766 O O . ALA A 1 94 ? 9.066 19.055 10.232 1.00 91.81 94 ALA A O 1
ATOM 767 N N . ILE A 1 95 ? 6.895 19.505 9.825 1.00 91.19 95 ILE A N 1
ATOM 768 C CA . ILE A 1 95 ? 6.338 18.553 10.784 1.00 91.19 95 ILE A CA 1
ATOM 769 C C . ILE A 1 95 ? 5.440 17.571 10.039 1.00 91.19 95 ILE A C 1
ATOM 771 O O . ILE A 1 95 ? 4.647 17.955 9.178 1.00 91.19 95 ILE A O 1
ATOM 775 N N . ILE A 1 96 ? 5.553 16.297 10.395 1.00 91.75 96 ILE A N 1
ATOM 776 C CA . ILE A 1 96 ? 4.640 15.238 9.980 1.00 91.75 96 ILE A CA 1
ATOM 777 C C . ILE A 1 96 ? 4.179 14.471 11.212 1.00 91.75 96 ILE A C 1
ATOM 779 O O . ILE A 1 96 ? 4.929 14.279 12.162 1.00 91.75 96 ILE A O 1
ATOM 783 N N . GLU A 1 97 ? 2.936 14.016 11.204 1.00 91.62 97 GLU A N 1
ATOM 784 C CA . GLU A 1 97 ? 2.394 13.228 12.299 1.00 91.62 97 GLU A CA 1
ATOM 785 C C . GLU A 1 97 ? 1.611 12.056 11.734 1.00 91.62 97 GLU A C 1
ATOM 787 O O . GLU A 1 97 ? 0.799 12.231 10.824 1.00 91.62 97 GLU A O 1
ATOM 792 N N . TYR A 1 98 ? 1.869 10.871 12.285 1.00 95.69 98 TYR A N 1
ATOM 793 C CA . TYR A 1 98 ? 1.047 9.701 12.026 1.00 95.69 98 TYR A CA 1
ATOM 794 C C . TYR A 1 98 ? -0.232 9.779 12.862 1.00 95.69 98 TYR A C 1
ATOM 796 O O . TYR A 1 98 ? -0.192 9.679 14.089 1.00 95.69 98 TYR A O 1
ATOM 804 N N . VAL A 1 99 ? -1.358 9.953 12.179 1.00 95.50 99 VAL A N 1
ATOM 805 C CA . VAL A 1 99 ? -2.700 9.989 12.753 1.00 95.50 99 VAL A CA 1
ATOM 806 C C . VAL A 1 99 ? -3.529 8.931 12.024 1.00 95.50 99 VAL A C 1
ATOM 808 O O . VAL A 1 99 ? -3.916 9.159 10.885 1.00 95.50 99 VAL A O 1
ATOM 811 N N . PRO A 1 100 ? -3.735 7.742 12.613 1.00 95.69 100 PRO A N 1
ATOM 812 C CA . PRO A 1 100 ? -4.231 6.575 11.885 1.00 95.69 100 PRO A CA 1
ATOM 813 C C . PRO A 1 100 ? -5.701 6.610 11.459 1.00 95.69 100 PRO A C 1
ATOM 815 O O . PRO A 1 100 ? -6.061 5.766 10.651 1.00 95.69 100 PRO A O 1
ATOM 818 N N . GLY A 1 101 ? -6.540 7.520 11.959 1.00 92.94 101 GLY A N 1
ATOM 819 C CA . GLY A 1 101 ? -7.982 7.551 11.664 1.00 92.94 101 GLY A CA 1
ATOM 820 C C . GLY A 1 101 ? -8.562 8.954 11.792 1.00 92.94 101 GLY A C 1
ATOM 821 O O . GLY A 1 101 ? -8.341 9.792 10.922 1.00 92.94 101 GLY A O 1
ATOM 822 N N . GLU A 1 102 ? -9.262 9.245 12.884 1.00 89.00 102 GLU A N 1
ATOM 823 C CA . GLU A 1 102 ? -9.750 10.602 13.144 1.00 89.00 102 GLU A CA 1
ATOM 824 C C . GLU A 1 102 ? -8.598 11.555 13.508 1.00 89.00 102 GLU A C 1
ATOM 826 O O . GLU A 1 102 ? -7.633 11.206 14.190 1.00 89.00 102 GLU A O 1
ATOM 831 N N . SER A 1 103 ? -8.690 12.776 12.999 1.00 88.00 103 SER A N 1
ATOM 832 C CA . SER A 1 103 ? -7.778 13.893 13.212 1.00 88.00 103 SER A CA 1
ATOM 833 C C . SER A 1 103 ? -7.723 14.303 14.679 1.00 88.00 103 SER A C 1
ATOM 835 O O . SER A 1 103 ? -8.719 14.348 15.393 1.00 88.00 103 SER A O 1
ATOM 837 N N . ASN A 1 104 ? -6.544 14.749 15.093 1.00 83.81 104 ASN A N 1
ATOM 838 C CA . ASN A 1 104 ? -6.308 15.434 16.360 1.00 83.81 104 ASN A CA 1
ATOM 839 C C . ASN A 1 104 ? -6.726 16.919 16.363 1.00 83.81 104 ASN A C 1
ATOM 841 O O . ASN A 1 104 ? -6.499 17.622 17.344 1.00 83.81 104 ASN A O 1
ATOM 845 N N . SER A 1 105 ? -7.303 17.418 15.269 1.00 84.06 105 SER A N 1
ATOM 846 C CA . SER A 1 105 ? -7.818 18.784 15.155 1.00 84.06 105 SER A CA 1
ATOM 847 C C . SER A 1 105 ? -9.125 18.810 14.364 1.00 84.06 105 SER A C 1
ATOM 849 O O . SER A 1 105 ? -9.357 17.949 13.518 1.00 84.06 105 SER A O 1
ATOM 851 N N . GLY A 1 106 ? -9.949 19.840 14.580 1.00 82.12 106 GLY A N 1
ATOM 852 C CA . GLY A 1 106 ? -11.203 20.035 13.839 1.00 82.12 106 GLY A CA 1
ATOM 853 C C . GLY A 1 106 ? -11.030 20.457 12.373 1.00 82.12 106 GLY A C 1
ATOM 854 O O . GLY A 1 106 ? -12.022 20.633 11.666 1.00 82.12 106 GLY A O 1
ATOM 855 N N . LEU A 1 107 ? -9.792 20.638 11.899 1.00 74.69 107 LEU A N 1
ATOM 856 C CA . LEU A 1 107 ? -9.526 20.913 10.488 1.00 74.69 107 LEU A CA 1
ATOM 857 C C . LEU A 1 107 ? -10.049 19.759 9.625 1.00 74.69 107 LEU A C 1
ATOM 859 O O . LEU A 1 107 ? -9.943 18.594 10.001 1.00 74.69 107 LEU A O 1
ATOM 863 N N . PHE A 1 108 ? -10.624 20.100 8.469 1.00 72.62 108 PHE A N 1
ATOM 864 C CA . PHE A 1 108 ? -11.204 19.136 7.523 1.00 72.62 108 PHE A CA 1
ATOM 865 C C . PHE A 1 108 ? -12.262 18.208 8.142 1.00 72.62 108 PHE A C 1
ATOM 867 O O . PHE A 1 108 ? -12.368 17.042 7.774 1.00 72.62 108 PHE A O 1
ATOM 874 N N . GLY A 1 109 ? -13.048 18.725 9.091 1.00 78.44 109 GLY A N 1
ATOM 875 C CA . GLY A 1 109 ? -14.160 17.984 9.687 1.00 78.44 109 GLY A CA 1
ATOM 876 C C . GLY A 1 109 ? -13.731 16.880 10.651 1.00 78.44 109 GLY A C 1
ATOM 877 O O . GLY A 1 109 ? -14.533 16.000 10.929 1.00 78.44 109 GLY A O 1
ATOM 878 N N . GLY A 1 110 ? -12.493 16.917 11.155 1.00 80.25 110 GLY A N 1
ATOM 879 C CA . GLY A 1 110 ? -11.995 15.892 12.070 1.00 8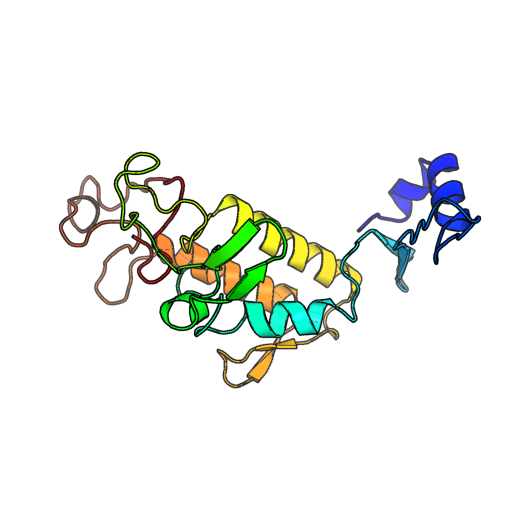0.25 110 GLY A CA 1
ATOM 880 C C . GLY A 1 110 ? -11.409 14.667 11.372 1.00 80.25 110 GLY A C 1
ATOM 881 O O . GLY A 1 110 ? -10.984 13.757 12.058 1.00 80.25 110 GLY A O 1
ATOM 882 N N . ASN A 1 111 ? -11.276 14.656 10.044 1.00 79.06 111 ASN A N 1
ATOM 883 C CA . ASN A 1 111 ? -10.671 13.552 9.294 1.00 79.06 111 ASN A CA 1
ATOM 884 C C . ASN A 1 111 ? -9.140 13.733 9.174 1.00 79.06 111 ASN A C 1
ATOM 886 O O . ASN A 1 111 ? -8.660 14.785 8.739 1.00 79.06 111 ASN A O 1
ATOM 890 N N . SER A 1 112 ? -8.335 12.728 9.554 1.00 87.75 112 SER A N 1
ATOM 891 C CA . SER A 1 112 ? -6.867 12.809 9.394 1.00 87.75 112 SER A CA 1
ATOM 892 C C . SER A 1 112 ? -6.399 12.671 7.940 1.00 87.75 112 SER A C 1
ATOM 894 O O . SER A 1 112 ? -5.283 13.082 7.601 1.00 87.75 112 SER A O 1
ATOM 896 N N . ASN A 1 113 ? -7.283 12.153 7.092 1.00 88.56 113 ASN A N 1
ATOM 897 C CA . ASN A 1 113 ? -7.203 12.027 5.653 1.00 88.56 113 ASN A CA 1
ATOM 898 C C . ASN A 1 113 ? -6.007 11.164 5.222 1.00 88.56 113 ASN A C 1
ATOM 900 O O . ASN A 1 113 ? -5.989 9.953 5.434 1.00 88.56 113 ASN A O 1
ATOM 904 N N . TRP A 1 114 ? -4.963 11.772 4.665 1.00 92.25 114 TRP A N 1
ATOM 905 C CA . TRP A 1 114 ? -3.781 11.056 4.183 1.00 92.25 114 TRP A CA 1
ATOM 906 C C . TRP A 1 114 ? -2.691 10.874 5.247 1.00 92.25 114 TRP A C 1
ATOM 908 O O . TRP A 1 114 ? -1.586 10.464 4.899 1.00 92.25 114 TRP A O 1
ATOM 918 N N . ARG A 1 115 ? -2.954 11.137 6.536 1.00 93.94 115 ARG A N 1
ATOM 919 C CA . ARG A 1 115 ? -1.924 11.156 7.599 1.00 93.94 115 ARG A CA 1
ATOM 920 C C . ARG A 1 115 ? -1.694 9.838 8.346 1.00 93.94 115 ARG A C 1
ATOM 922 O O . ARG A 1 115 ? -1.064 9.836 9.396 1.00 93.94 115 ARG A O 1
ATOM 929 N N . GLY A 1 116 ? -2.127 8.707 7.812 1.00 95.81 116 GLY A N 1
ATOM 930 C CA . GLY A 1 116 ? -1.980 7.415 8.480 1.00 95.81 116 GLY A CA 1
ATOM 931 C C . GLY A 1 116 ? -3.005 6.348 8.094 1.00 95.81 116 GLY A C 1
ATOM 932 O O . GLY A 1 116 ? -2.606 5.181 8.062 1.00 95.81 116 GLY A O 1
ATOM 933 N N . PRO A 1 117 ? -4.269 6.694 7.773 1.00 97.38 117 PRO A N 1
ATOM 934 C CA . PRO A 1 117 ? -5.283 5.710 7.429 1.00 97.38 117 PRO A CA 1
ATOM 935 C C . PRO A 1 117 ? -4.916 4.826 6.237 1.00 97.38 117 PRO A C 1
ATOM 937 O O . PRO A 1 117 ? -4.034 5.126 5.423 1.00 97.38 117 PRO A O 1
ATOM 940 N N . ILE A 1 118 ? -5.642 3.722 6.121 1.00 98.19 118 ILE A N 1
ATOM 941 C CA . ILE A 1 118 ? -5.578 2.805 4.988 1.00 98.19 118 ILE A CA 1
ATOM 942 C C . ILE A 1 118 ? -6.644 3.204 3.982 1.00 98.19 118 ILE A C 1
ATOM 944 O O . ILE A 1 118 ? -7.825 3.298 4.303 1.00 98.19 118 ILE A O 1
ATOM 948 N N . TRP A 1 119 ? -6.209 3.382 2.740 1.00 97.56 119 TRP A N 1
ATOM 949 C CA . TRP A 1 119 ? -7.067 3.735 1.617 1.00 97.56 119 TRP A CA 1
ATOM 950 C C . TRP A 1 119 ? -7.134 2.562 0.644 1.00 97.56 119 TRP A C 1
ATOM 952 O O . TRP A 1 119 ? -6.114 2.189 0.045 1.00 97.56 119 TRP A O 1
ATOM 962 N N . LEU A 1 120 ? -8.328 1.982 0.479 1.00 96.88 120 LEU A N 1
ATOM 963 C CA . LEU A 1 120 ? -8.543 0.822 -0.393 1.00 96.88 120 LEU A CA 1
ATOM 964 C C . LEU A 1 120 ? -8.124 1.088 -1.851 1.00 96.88 120 LEU A C 1
ATOM 966 O O . LEU A 1 120 ? -7.377 0.268 -2.387 1.00 96.88 120 LEU A O 1
ATOM 970 N N . PRO A 1 121 ? -8.492 2.213 -2.503 1.00 96.81 121 PRO A N 1
ATOM 971 C CA . PRO A 1 121 ? -8.116 2.449 -3.902 1.00 96.81 121 PRO A CA 1
ATOM 972 C C . PRO A 1 121 ? -6.598 2.532 -4.124 1.00 96.81 121 PRO A C 1
ATOM 974 O O . PRO A 1 121 ? -6.068 2.012 -5.113 1.00 96.81 121 PRO A O 1
ATOM 977 N N . THR A 1 122 ? -5.878 3.146 -3.182 1.00 97.06 122 THR A N 1
ATOM 978 C CA . THR A 1 122 ? -4.414 3.266 -3.231 1.00 97.06 122 THR A CA 1
ATOM 979 C C . THR A 1 122 ? -3.751 1.905 -3.055 1.00 97.06 122 THR A C 1
ATOM 981 O O . THR A 1 122 ? -2.871 1.535 -3.833 1.00 97.06 122 THR A O 1
ATOM 984 N N . ASN A 1 123 ? -4.221 1.120 -2.084 1.00 98.38 123 ASN A N 1
ATOM 985 C CA . ASN A 1 123 ? -3.746 -0.240 -1.859 1.00 98.38 123 ASN A CA 1
ATOM 986 C C . ASN A 1 123 ? -4.041 -1.165 -3.048 1.00 98.38 123 ASN A C 1
ATOM 988 O O . ASN A 1 123 ? -3.162 -1.904 -3.484 1.00 98.38 123 ASN A O 1
ATOM 992 N N . TYR A 1 124 ? -5.234 -1.074 -3.635 1.00 97.50 124 TYR A N 1
ATOM 993 C CA . TYR A 1 124 ? -5.587 -1.819 -4.842 1.00 97.50 124 TYR A CA 1
ATOM 994 C C . TYR A 1 124 ? -4.645 -1.486 -6.005 1.00 97.50 124 TYR A C 1
ATOM 996 O O . TYR A 1 124 ? -4.127 -2.383 -6.670 1.00 97.50 124 TYR A O 1
ATOM 1004 N N . THR A 1 125 ? -4.357 -0.199 -6.220 1.00 97.56 125 THR A N 1
ATOM 1005 C CA . THR A 1 125 ? -3.429 0.239 -7.273 1.00 97.56 125 THR A CA 1
ATOM 1006 C C . THR A 1 125 ? -2.015 -0.290 -7.033 1.00 97.56 125 THR A C 1
ATOM 1008 O O . THR A 1 125 ? -1.340 -0.697 -7.981 1.00 97.56 125 THR A O 1
ATOM 1011 N N . LEU A 1 126 ? -1.574 -0.336 -5.774 1.00 97.94 126 LEU A N 1
ATOM 1012 C CA . LEU A 1 126 ? -0.295 -0.923 -5.384 1.00 97.94 126 LEU A CA 1
ATOM 1013 C C . LEU A 1 126 ? -0.246 -2.433 -5.663 1.00 97.94 126 LEU A C 1
ATOM 1015 O O . LEU A 1 126 ? 0.719 -2.896 -6.270 1.00 97.94 126 LEU A O 1
ATOM 1019 N N . VAL A 1 127 ? -1.274 -3.193 -5.275 1.00 98.44 127 VAL A N 1
ATOM 1020 C CA . VAL A 1 127 ? -1.368 -4.636 -5.567 1.00 98.44 127 VAL A CA 1
ATOM 1021 C C . VAL A 1 127 ? -1.338 -4.874 -7.080 1.00 98.44 127 VAL A C 1
ATOM 1023 O O . VAL A 1 127 ? -0.529 -5.659 -7.570 1.00 98.44 127 VAL A O 1
ATOM 1026 N N . GLN A 1 128 ? -2.111 -4.102 -7.846 1.00 97.62 128 GLN A N 1
ATOM 1027 C CA . GLN A 1 128 ? -2.099 -4.141 -9.312 1.00 97.62 128 GLN A CA 1
ATOM 1028 C C . GLN A 1 128 ? -0.728 -3.790 -9.912 1.00 97.62 128 GLN A C 1
ATOM 1030 O O . GLN A 1 128 ? -0.319 -4.346 -10.936 1.00 97.62 128 GLN A O 1
ATOM 1035 N N . ALA A 1 129 ? 0.006 -2.855 -9.305 1.00 96.44 129 ALA A N 1
ATOM 1036 C CA . ALA A 1 129 ? 1.367 -2.546 -9.720 1.00 96.44 129 ALA A CA 1
ATOM 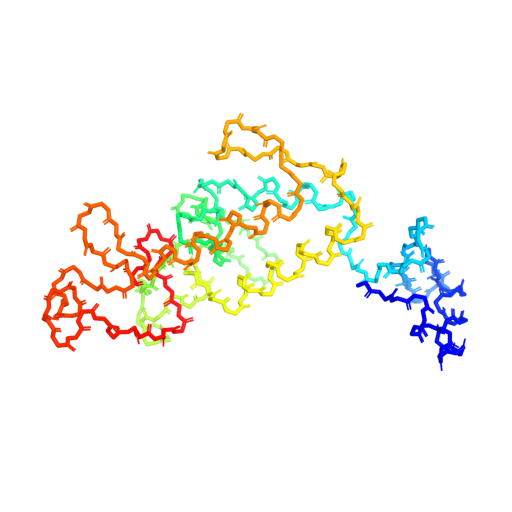1037 C C . ALA A 1 129 ? 2.297 -3.742 -9.466 1.00 96.44 129 ALA A C 1
ATOM 1039 O O . ALA A 1 129 ? 3.030 -4.130 -10.377 1.00 96.44 129 ALA A O 1
ATOM 1040 N N . LEU A 1 130 ? 2.230 -4.363 -8.285 1.00 97.81 130 LEU A N 1
ATOM 1041 C CA . LEU A 1 130 ? 3.018 -5.548 -7.934 1.00 97.81 130 LEU A CA 1
ATOM 1042 C C . LEU A 1 130 ? 2.761 -6.716 -8.887 1.00 97.81 130 LEU A C 1
ATOM 1044 O O . LEU A 1 130 ? 3.720 -7.320 -9.358 1.00 97.81 130 LEU A O 1
ATOM 1048 N N . GLU A 1 131 ? 1.507 -6.978 -9.257 1.00 96.75 131 GLU A N 1
ATOM 1049 C CA . GLU A 1 131 ? 1.159 -7.998 -10.256 1.00 96.75 131 GLU A CA 1
ATOM 1050 C C . GLU A 1 131 ? 1.792 -7.705 -11.625 1.00 96.75 131 GLU A C 1
ATOM 1052 O O . GLU A 1 131 ? 2.346 -8.595 -12.274 1.00 96.75 131 GLU A O 1
ATOM 1057 N N . LYS A 1 132 ? 1.776 -6.439 -12.064 1.00 94.75 132 LYS A N 1
ATOM 1058 C CA . LYS A 1 132 ? 2.420 -6.017 -13.320 1.00 94.75 132 LYS A CA 1
ATOM 1059 C C . LYS A 1 132 ? 3.939 -6.177 -13.257 1.00 94.75 132 LYS A C 1
ATOM 1061 O O . LYS A 1 132 ? 4.534 -6.638 -14.230 1.00 94.75 132 LYS A O 1
ATOM 1066 N N . PHE A 1 133 ? 4.570 -5.815 -12.142 1.00 95.69 133 PHE A N 1
ATOM 1067 C CA . PHE A 1 133 ? 6.004 -6.029 -11.954 1.00 95.69 133 PHE A CA 1
ATOM 1068 C C . PHE A 1 133 ? 6.350 -7.514 -11.885 1.00 95.69 133 PHE A C 1
ATOM 1070 O O . PHE A 1 133 ? 7.317 -7.923 -12.518 1.00 95.69 133 PHE A O 1
ATOM 1077 N N . HIS A 1 134 ? 5.548 -8.324 -11.193 1.00 96.69 134 HIS A N 1
ATOM 1078 C CA . HIS A 1 134 ? 5.719 -9.770 -11.130 1.00 96.69 134 HIS A CA 1
ATOM 1079 C C . HIS A 1 134 ? 5.645 -10.397 -12.519 1.00 96.69 134 HIS A C 1
ATOM 1081 O O . HIS A 1 134 ? 6.550 -11.129 -12.903 1.00 96.69 134 HIS A O 1
ATOM 1087 N N . ARG A 1 135 ? 4.622 -10.039 -13.312 1.00 94.31 135 ARG A N 1
ATOM 1088 C CA . ARG A 1 135 ? 4.517 -10.481 -14.707 1.00 94.31 135 ARG A CA 1
ATOM 1089 C C . ARG A 1 135 ? 5.809 -10.193 -15.456 1.00 94.31 135 ARG A C 1
ATOM 1091 O O . ARG A 1 135 ? 6.268 -11.056 -16.181 1.00 94.31 135 ARG A O 1
ATOM 1098 N N . PHE A 1 136 ? 6.397 -9.010 -15.291 1.00 94.50 136 PHE A N 1
ATOM 1099 C CA . PHE A 1 136 ? 7.612 -8.642 -16.012 1.00 94.50 136 PHE A CA 1
ATOM 1100 C C . PHE A 1 136 ? 8.878 -9.347 -15.495 1.00 94.50 136 PHE A C 1
ATOM 1102 O O . PHE A 1 136 ? 9.645 -9.856 -16.311 1.00 94.50 136 PHE A O 1
ATOM 1109 N N . LEU A 1 137 ? 9.086 -9.372 -14.173 1.00 94.44 137 LEU A N 1
ATOM 1110 C CA . LEU A 1 137 ? 10.322 -9.809 -13.507 1.00 94.44 137 LEU A CA 1
ATOM 1111 C C . LEU A 1 137 ? 10.371 -11.318 -13.210 1.00 94.44 137 LEU A C 1
ATOM 1113 O O . LEU A 1 137 ? 11.459 -11.875 -13.098 1.00 94.44 137 LEU A O 1
ATOM 1117 N N . GLY A 1 138 ? 9.216 -11.980 -13.131 1.00 94.94 138 GLY A N 1
ATOM 1118 C CA . GLY A 1 138 ? 9.085 -13.419 -12.901 1.00 94.94 138 GLY A CA 1
ATOM 1119 C C . GLY A 1 138 ? 9.266 -13.860 -11.445 1.00 94.94 138 GLY A C 1
ATOM 1120 O O . GLY A 1 138 ? 9.465 -13.049 -10.539 1.00 94.94 138 GLY A O 1
ATOM 1121 N N . ASP A 1 139 ? 9.194 -15.177 -11.236 1.00 97.19 139 ASP A N 1
ATOM 1122 C CA . ASP A 1 139 ? 9.213 -15.818 -9.911 1.00 97.19 139 ASP A CA 1
ATOM 1123 C C . ASP A 1 139 ? 10.562 -15.706 -9.189 1.00 97.19 139 ASP A C 1
ATOM 1125 O O . ASP A 1 139 ? 10.605 -15.670 -7.963 1.00 97.19 139 ASP A O 1
ATOM 1129 N N . ASN A 1 140 ? 11.661 -15.594 -9.942 1.00 96.19 140 ASN A N 1
ATOM 1130 C CA . ASN A 1 140 ? 13.017 -15.512 -9.387 1.00 96.19 140 ASN A CA 1
ATOM 1131 C C . ASN A 1 140 ? 13.350 -14.134 -8.793 1.00 96.19 140 ASN A C 1
ATOM 1133 O O . ASN A 1 140 ? 14.395 -13.971 -8.166 1.00 96.19 140 ASN A O 1
ATOM 1137 N N . PHE A 1 141 ? 12.500 -13.126 -9.006 1.00 96.81 141 PHE A N 1
ATOM 1138 C CA . PHE A 1 141 ? 12.666 -11.821 -8.379 1.00 96.81 141 PHE A CA 1
ATOM 1139 C C . PHE A 1 141 ? 11.988 -11.825 -7.007 1.00 96.81 141 PHE A C 1
ATOM 1141 O O . PHE A 1 141 ? 10.783 -11.578 -6.892 1.00 96.81 141 PHE A O 1
ATOM 1148 N N . THR A 1 142 ? 12.775 -12.110 -5.972 1.00 97.88 142 THR A N 1
ATOM 1149 C CA . THR A 1 142 ? 12.305 -12.205 -4.587 1.00 97.88 142 THR A CA 1
ATOM 1150 C C . THR A 1 142 ? 12.801 -11.047 -3.732 1.00 97.88 142 THR A C 1
ATOM 1152 O O . THR A 1 142 ? 13.813 -10.412 -4.037 1.00 97.88 142 THR A O 1
ATOM 1155 N N . ILE A 1 143 ? 12.042 -10.750 -2.678 1.00 97.25 143 ILE A N 1
ATOM 1156 C CA . ILE A 1 143 ? 12.349 -9.739 -1.672 1.00 97.25 143 ILE A CA 1
ATOM 1157 C C . ILE A 1 143 ? 12.147 -10.350 -0.282 1.00 97.25 143 ILE A C 1
ATOM 1159 O O . ILE A 1 143 ? 11.076 -10.889 0.007 1.00 97.25 143 ILE A O 1
ATOM 1163 N N . ALA A 1 144 ? 13.130 -10.190 0.606 1.00 97.25 144 ALA A N 1
ATOM 1164 C CA . ALA A 1 144 ? 12.977 -10.483 2.027 1.00 97.25 144 ALA A CA 1
ATOM 1165 C C . ALA A 1 144 ? 11.844 -9.656 2.655 1.00 97.25 144 ALA A C 1
ATOM 1167 O O . ALA A 1 144 ? 11.851 -8.422 2.591 1.00 97.25 144 ALA A O 1
ATOM 1168 N N . VAL A 1 145 ? 10.912 -10.332 3.325 1.00 96.38 145 VAL A N 1
ATOM 1169 C CA . VAL A 1 145 ? 9.767 -9.721 4.012 1.00 96.38 145 VAL A CA 1
ATOM 1170 C C . VAL A 1 145 ? 10.018 -9.701 5.524 1.00 96.38 145 VAL A C 1
ATOM 1172 O O . VAL A 1 145 ? 9.919 -10.749 6.170 1.00 96.38 145 VAL A O 1
ATOM 1175 N N . PRO A 1 146 ? 10.339 -8.538 6.130 1.00 93.81 146 PRO A N 1
ATOM 1176 C CA . PRO A 1 146 ? 10.741 -8.473 7.537 1.00 93.81 146 PRO A CA 1
ATOM 1177 C C . PRO A 1 146 ? 9.682 -8.992 8.511 1.00 93.81 146 PRO A C 1
ATOM 1179 O O . PRO A 1 146 ? 10.022 -9.677 9.472 1.00 93.81 146 PRO A O 1
ATOM 1182 N N . SER A 1 147 ? 8.403 -8.722 8.233 1.00 89.50 147 SER A N 1
ATOM 1183 C CA . SER A 1 147 ? 7.267 -9.171 9.051 1.00 89.50 147 SER A CA 1
ATOM 1184 C C . SER A 1 147 ? 7.071 -10.690 9.073 1.00 89.50 147 SER A C 1
ATOM 1186 O O . SER A 1 147 ? 6.374 -11.206 9.937 1.00 89.50 147 SER A O 1
ATOM 1188 N N . LEU A 1 148 ? 7.715 -11.420 8.158 1.00 93.94 148 LEU A N 1
ATOM 1189 C CA . LEU A 1 148 ? 7.669 -12.880 8.064 1.00 93.94 148 LEU A CA 1
ATOM 1190 C C . LEU A 1 148 ? 9.042 -13.504 8.352 1.00 93.94 148 LEU A C 1
ATOM 1192 O O . LEU A 1 148 ? 9.433 -14.484 7.719 1.00 93.94 148 LEU A O 1
ATOM 1196 N N . GLY A 1 149 ? 9.817 -12.899 9.258 1.00 93.19 149 GLY A N 1
ATOM 1197 C CA . GLY A 1 149 ? 11.143 -13.401 9.629 1.00 93.19 149 GLY A CA 1
ATOM 1198 C C . GLY A 1 149 ? 12.171 -13.311 8.497 1.00 93.19 149 GLY A C 1
ATOM 1199 O O . GLY A 1 149 ? 13.060 -14.152 8.412 1.00 93.19 149 GLY A O 1
ATOM 1200 N N . ASN A 1 150 ? 12.047 -12.308 7.620 1.00 94.81 150 ASN A N 1
ATOM 1201 C CA . ASN A 1 150 ? 12.857 -12.135 6.406 1.00 94.81 150 ASN A CA 1
ATOM 1202 C C . ASN A 1 150 ? 12.724 -13.275 5.385 1.00 94.81 150 ASN A C 1
ATOM 1204 O O . ASN A 1 150 ? 13.633 -13.490 4.586 1.00 94.81 150 ASN A O 1
ATOM 1208 N N . ARG A 1 151 ? 11.593 -13.989 5.372 1.00 96.88 151 ARG A N 1
ATOM 1209 C CA . ARG A 1 151 ? 11.287 -14.928 4.289 1.00 96.88 151 ARG A CA 1
ATOM 1210 C C . ARG A 1 151 ? 11.302 -14.199 2.943 1.00 96.88 151 ARG A C 1
ATOM 1212 O O . ARG A 1 151 ? 10.693 -13.140 2.802 1.00 96.88 151 ARG A O 1
ATOM 1219 N N . GLU A 1 152 ? 11.983 -14.783 1.966 1.00 97.94 152 GLU A N 1
ATOM 1220 C CA . GLU A 1 152 ? 11.987 -14.318 0.579 1.00 97.94 152 GLU A CA 1
ATOM 1221 C C . GLU A 1 152 ? 10.651 -14.665 -0.079 1.00 97.94 152 GLU A C 1
ATOM 1223 O O . GLU A 1 152 ? 10.271 -15.836 -0.123 1.00 97.94 152 GLU A O 1
ATOM 1228 N N . LEU A 1 153 ? 9.943 -13.646 -0.565 1.00 98.44 153 LEU A N 1
ATOM 1229 C CA . LEU A 1 153 ? 8.710 -13.795 -1.335 1.00 98.44 153 LEU A CA 1
ATOM 1230 C C . LEU A 1 153 ? 8.867 -13.137 -2.704 1.00 98.44 153 LEU A C 1
ATOM 1232 O O . LEU A 1 153 ? 9.501 -12.085 -2.829 1.00 98.44 153 LEU A O 1
ATOM 1236 N N . ASN A 1 154 ? 8.258 -13.721 -3.732 1.00 98.50 154 ASN A N 1
ATOM 1237 C CA . ASN A 1 154 ? 8.138 -13.058 -5.024 1.00 98.50 154 ASN A CA 1
ATOM 1238 C C . ASN A 1 154 ? 7.044 -11.972 -4.991 1.00 98.50 154 ASN A C 1
ATOM 1240 O O . ASN A 1 154 ? 6.240 -11.859 -4.063 1.00 98.50 154 ASN A O 1
ATOM 1244 N N . LEU A 1 155 ? 6.994 -11.146 -6.035 1.00 98.44 155 LEU A N 1
ATOM 1245 C CA . LEU A 1 155 ? 6.082 -9.998 -6.081 1.00 98.44 155 LEU A CA 1
ATOM 1246 C C . LEU A 1 155 ? 4.586 -10.365 -6.099 1.00 98.44 155 LEU A C 1
ATOM 1248 O O . LEU A 1 155 ? 3.775 -9.574 -5.617 1.00 98.44 155 LEU A O 1
ATOM 1252 N N . LYS A 1 156 ? 4.206 -11.546 -6.606 1.00 98.50 156 LYS A N 1
ATOM 1253 C CA . LYS A 1 156 ? 2.818 -12.033 -6.549 1.00 98.50 156 LYS A CA 1
ATOM 1254 C C . LYS A 1 156 ? 2.437 -12.439 -5.132 1.00 98.50 156 LYS A C 1
ATOM 1256 O O . LYS A 1 156 ? 1.351 -12.096 -4.669 1.00 98.50 156 LYS A O 1
ATOM 1261 N N . GLU A 1 157 ? 3.325 -13.139 -4.436 1.00 98.62 157 GLU A N 1
ATOM 1262 C CA . GLU A 1 157 ? 3.127 -13.513 -3.034 1.00 98.62 157 GLU A CA 1
ATOM 1263 C C . GLU A 1 157 ? 3.034 -12.270 -2.140 1.00 98.62 157 GLU A C 1
ATOM 1265 O O . GLU A 1 157 ? 2.162 -12.199 -1.280 1.00 98.62 157 GLU A O 1
ATOM 1270 N N . ILE A 1 158 ? 3.855 -11.247 -2.394 1.00 98.62 158 ILE A N 1
ATOM 1271 C CA . ILE A 1 158 ? 3.775 -9.958 -1.692 1.00 98.62 158 ILE A CA 1
ATOM 1272 C C . ILE A 1 158 ? 2.458 -9.232 -1.996 1.00 98.62 158 ILE A C 1
ATOM 1274 O O . ILE A 1 158 ? 1.821 -8.709 -1.083 1.00 98.62 158 ILE A O 1
ATOM 1278 N N . GLY A 1 159 ? 2.021 -9.211 -3.260 1.00 98.50 159 GLY A N 1
ATOM 1279 C CA . GLY A 1 159 ? 0.709 -8.671 -3.626 1.00 98.50 159 GLY A CA 1
ATOM 1280 C C . GLY A 1 159 ? -0.429 -9.389 -2.895 1.00 98.50 159 GLY A C 1
ATOM 1281 O O . GLY A 1 159 ? -1.319 -8.734 -2.360 1.00 98.50 159 GLY A O 1
ATOM 1282 N N . THR A 1 160 ? -0.342 -10.718 -2.789 1.00 98.44 160 THR A N 1
ATOM 1283 C CA . THR A 1 160 ? -1.305 -11.555 -2.053 1.00 98.44 160 THR A CA 1
ATOM 1284 C C . THR A 1 160 ? -1.280 -11.253 -0.556 1.00 98.44 160 THR A C 1
ATOM 1286 O O . THR A 1 160 ? -2.335 -11.085 0.042 1.00 98.44 160 THR A O 1
ATOM 1289 N N . LEU A 1 161 ? -0.095 -11.105 0.047 1.00 98.25 161 LEU A N 1
ATOM 1290 C CA . LEU A 1 161 ? 0.063 -10.726 1.454 1.00 98.25 161 LEU A CA 1
ATOM 1291 C C . LEU A 1 161 ? -0.655 -9.407 1.771 1.00 98.25 161 LEU A C 1
ATOM 1293 O O . LEU A 1 161 ? -1.339 -9.309 2.784 1.00 98.25 161 LEU A O 1
ATOM 1297 N N . ILE A 1 162 ? -0.500 -8.393 0.916 1.00 98.50 162 ILE A N 1
ATOM 1298 C CA . ILE A 1 162 ? -1.175 -7.102 1.099 1.00 98.50 162 ILE A CA 1
ATOM 1299 C C . ILE A 1 162 ? -2.684 -7.256 0.877 1.00 98.50 162 ILE A C 1
ATOM 1301 O O . ILE A 1 162 ? -3.463 -6.734 1.667 1.00 98.50 162 ILE A O 1
ATOM 1305 N N . ALA A 1 163 ? -3.100 -7.986 -0.162 1.00 98.44 163 ALA A N 1
ATOM 1306 C CA . ALA A 1 163 ? -4.511 -8.212 -0.464 1.00 98.44 163 ALA A CA 1
ATOM 1307 C C . ALA A 1 163 ? -5.252 -8.930 0.676 1.00 98.44 163 ALA A C 1
ATOM 1309 O O . ALA A 1 163 ? -6.327 -8.482 1.062 1.00 98.44 163 ALA A O 1
ATOM 1310 N N . GLU A 1 164 ? -4.667 -9.978 1.261 1.00 97.94 164 GLU A N 1
ATOM 1311 C CA . GLU A 1 164 ? -5.249 -10.690 2.406 1.00 97.94 164 GLU A CA 1
ATOM 1312 C C . GLU A 1 164 ? -5.446 -9.769 3.610 1.00 97.94 164 GLU A C 1
ATOM 1314 O O . GLU A 1 164 ? -6.517 -9.769 4.209 1.00 97.94 164 GLU A O 1
ATOM 1319 N N . ARG A 1 165 ? -4.474 -8.894 3.891 1.00 97.69 165 ARG A N 1
ATOM 1320 C CA . ARG A 1 165 ? -4.595 -7.895 4.960 1.00 97.69 165 ARG A CA 1
ATOM 1321 C C . ARG A 1 165 ? -5.715 -6.881 4.699 1.00 97.69 165 ARG A C 1
ATOM 1323 O O . ARG A 1 165 ? -6.403 -6.476 5.627 1.00 97.69 165 ARG A O 1
ATOM 1330 N N . LEU A 1 166 ? -5.953 -6.491 3.445 1.00 98.06 166 LEU A N 1
ATOM 1331 C CA . LEU A 1 166 ? -7.104 -5.639 3.106 1.00 98.06 166 LEU A CA 1
ATOM 1332 C C . LEU A 1 166 ? -8.429 -6.387 3.288 1.00 98.06 166 LEU A C 1
ATOM 1334 O O . LEU A 1 166 ? -9.413 -5.792 3.713 1.00 98.06 166 LEU A O 1
ATOM 1338 N N . VAL A 1 167 ? -8.471 -7.684 2.972 1.00 97.12 167 VAL A N 1
ATOM 1339 C CA . VAL A 1 167 ? -9.657 -8.519 3.218 1.00 97.12 167 VAL A CA 1
ATOM 1340 C C . VAL A 1 167 ? -9.902 -8.683 4.719 1.00 97.12 167 VAL A C 1
ATOM 1342 O O . VAL A 1 167 ? -11.059 -8.689 5.141 1.00 97.12 167 VAL A O 1
ATOM 1345 N N . ASP A 1 168 ? -8.845 -8.733 5.532 1.00 96.56 168 ASP A N 1
ATOM 1346 C CA . ASP A 1 168 ? -8.940 -8.808 6.993 1.00 96.56 168 ASP A CA 1
ATOM 1347 C C . ASP A 1 168 ? -9.652 -7.604 7.624 1.00 96.56 168 ASP A C 1
ATOM 1349 O O . ASP A 1 168 ? -10.181 -7.736 8.720 1.00 96.56 168 ASP A O 1
ATOM 1353 N N . ILE A 1 169 ? -9.766 -6.461 6.934 1.00 97.19 169 ILE A N 1
ATOM 1354 C CA . ILE A 1 169 ? -10.636 -5.348 7.362 1.00 97.19 169 ILE A CA 1
ATOM 1355 C C . ILE A 1 169 ? -12.096 -5.808 7.521 1.00 97.19 169 ILE A C 1
ATOM 1357 O O . ILE A 1 169 ? -12.802 -5.371 8.429 1.00 97.19 169 ILE A O 1
ATOM 1361 N N . TYR A 1 170 ? -12.552 -6.705 6.646 1.00 96.38 170 TYR A N 1
ATOM 1362 C CA . TYR A 1 170 ? -13.940 -7.168 6.587 1.00 96.38 170 TYR A CA 1
ATOM 1363 C C . TYR A 1 170 ? -14.136 -8.587 7.130 1.00 96.38 170 TYR A C 1
ATOM 1365 O O . TYR A 1 170 ? -15.264 -8.999 7.414 1.00 96.38 170 TYR A O 1
ATOM 1373 N N . ARG A 1 171 ? -13.051 -9.351 7.278 1.00 95.06 171 ARG A N 1
ATOM 1374 C CA . ARG A 1 171 ? -13.074 -10.708 7.825 1.00 95.06 171 ARG A CA 1
ATOM 1375 C C . ARG A 1 171 ? -13.263 -10.658 9.339 1.00 95.06 171 ARG A C 1
ATOM 1377 O O . ARG A 1 171 ? -12.659 -9.838 10.020 1.00 95.06 171 ARG A O 1
ATOM 1384 N N . ARG A 1 172 ? -14.085 -11.564 9.875 1.00 93.94 172 ARG A N 1
ATOM 1385 C CA . ARG A 1 172 ? -14.205 -11.722 11.328 1.00 93.94 172 ARG A CA 1
ATOM 1386 C C . ARG A 1 172 ? -12.894 -12.240 11.912 1.00 93.94 172 ARG A C 1
ATOM 1388 O O . ARG A 1 172 ? -12.343 -13.220 11.412 1.00 93.94 172 ARG A O 1
ATOM 1395 N N . ASP A 1 173 ? -12.435 -11.596 12.974 1.00 92.44 173 ASP A N 1
ATOM 1396 C CA . ASP A 1 173 ? -11.268 -12.006 13.742 1.00 92.44 173 ASP A CA 1
ATOM 1397 C C . ASP A 1 173 ? -11.565 -13.237 14.623 1.00 92.44 173 ASP A C 1
ATOM 1399 O O . ASP A 1 173 ? -12.669 -13.792 14.631 1.00 92.44 173 ASP A O 1
ATOM 1403 N N . ALA A 1 174 ? -10.575 -13.659 15.413 1.00 92.06 174 ALA A N 1
ATOM 1404 C CA . ALA A 1 174 ? -10.717 -14.777 16.348 1.00 92.06 174 ALA A CA 1
ATOM 1405 C C . ALA A 1 174 ? -11.788 -14.552 17.438 1.00 92.06 174 ALA A C 1
ATOM 1407 O O . ALA A 1 174 ? -12.259 -15.516 18.038 1.00 92.06 174 ALA A O 1
ATOM 1408 N N . ASN A 1 175 ? -12.191 -13.302 17.682 1.00 91.25 175 ASN A N 1
ATOM 1409 C CA . ASN A 1 175 ? -13.257 -12.930 18.612 1.00 91.25 175 ASN A CA 1
ATOM 1410 C C . ASN A 1 175 ? -14.616 -12.781 17.906 1.00 91.25 175 ASN A C 1
ATOM 1412 O O . ASN A 1 175 ? -15.594 -12.356 18.525 1.00 91.25 175 ASN A O 1
ATOM 1416 N N . GLY A 1 176 ? -14.688 -13.104 16.612 1.00 92.25 176 GLY A N 1
ATOM 1417 C CA . GLY A 1 176 ? -15.889 -12.977 15.800 1.00 92.25 176 GLY A CA 1
ATOM 1418 C C . GLY A 1 176 ? -16.223 -11.540 15.399 1.00 92.25 176 GLY A C 1
ATOM 1419 O O . GLY A 1 176 ? -17.351 -11.306 14.966 1.00 92.25 176 GLY A O 1
ATOM 1420 N N . ARG A 1 177 ? -15.296 -10.584 15.533 1.00 93.81 177 ARG A N 1
ATOM 1421 C CA . ARG A 1 177 ? -15.507 -9.163 15.219 1.00 93.81 177 ARG A CA 1
ATOM 1422 C C . ARG A 1 177 ? -14.965 -8.806 13.846 1.00 93.81 177 ARG A C 1
ATOM 1424 O O . ARG A 1 177 ? -13.882 -9.246 13.482 1.00 93.81 177 ARG A O 1
ATOM 1431 N N . THR A 1 178 ? -15.687 -7.974 13.111 1.00 96.62 178 THR A N 1
ATOM 1432 C CA . THR A 1 178 ? -15.203 -7.389 11.858 1.00 96.62 178 THR A CA 1
ATOM 1433 C C . THR A 1 178 ? -14.492 -6.065 12.163 1.00 96.62 178 THR A C 1
ATOM 1435 O O . THR A 1 178 ? -15.137 -5.183 12.739 1.00 96.62 178 THR A O 1
ATOM 1438 N N . PRO A 1 179 ? -13.202 -5.904 11.802 1.00 96.25 179 PRO A N 1
ATOM 1439 C CA . PRO A 1 179 ? -12.426 -4.700 12.113 1.00 96.25 179 PRO A CA 1
ATOM 1440 C C . PRO A 1 179 ? -13.036 -3.393 11.611 1.00 96.25 179 PRO A C 1
ATOM 1442 O O . PRO A 1 179 ? -13.013 -2.425 12.357 1.00 96.25 179 PRO A O 1
ATOM 1445 N N . ALA A 1 180 ? -13.661 -3.394 10.428 1.00 96.56 180 ALA A N 1
ATOM 1446 C CA . ALA A 1 180 ? -14.337 -2.234 9.829 1.00 96.56 180 ALA A CA 1
ATOM 1447 C C . ALA A 1 180 ? -15.460 -1.613 10.676 1.00 96.56 180 ALA A C 1
ATOM 1449 O O . ALA A 1 180 ? -16.012 -0.583 10.302 1.00 96.56 180 ALA A O 1
ATOM 1450 N N . PHE A 1 181 ? -15.880 -2.259 11.765 1.00 96.38 181 PHE A N 1
ATOM 1451 C CA . PHE A 1 181 ? -16.962 -1.767 12.603 1.00 96.38 181 PHE A CA 1
ATOM 1452 C C . PHE A 1 181 ? -16.478 -1.469 14.024 1.00 96.38 181 PHE A C 1
ATOM 1454 O O . PHE A 1 181 ? -15.708 -2.249 14.592 1.00 96.38 181 PHE A O 1
ATOM 1461 N N . PRO A 1 182 ? -17.013 -0.412 14.668 1.00 93.00 182 PRO A N 1
ATOM 1462 C CA . PRO A 1 182 ? -16.859 -0.215 16.106 1.00 93.00 182 PRO A CA 1
ATOM 1463 C C . PRO A 1 182 ? -17.233 -1.479 16.893 1.00 93.00 182 PRO A C 1
ATOM 1465 O O . PRO A 1 182 ? -18.116 -2.242 16.488 1.00 93.00 182 PRO A O 1
ATOM 1468 N N . ALA A 1 183 ? -16.578 -1.711 18.030 1.00 91.44 183 ALA A N 1
ATOM 1469 C CA . ALA A 1 183 ? -16.795 -2.918 18.832 1.00 91.44 183 ALA A CA 1
ATOM 1470 C C . ALA A 1 183 ? -18.223 -3.027 19.406 1.00 91.44 183 ALA A C 1
ATOM 1472 O O . ALA A 1 183 ? -18.686 -4.132 19.677 1.00 91.44 183 ALA A O 1
ATOM 1473 N N . ASP A 1 184 ? -18.902 -1.895 19.588 1.00 92.62 184 ASP A N 1
ATOM 1474 C CA . ASP A 1 184 ? -20.279 -1.752 20.071 1.00 92.62 184 ASP A CA 1
ATOM 1475 C C . ASP A 1 184 ? -21.310 -1.601 18.937 1.00 92.62 184 ASP A C 1
ATOM 1477 O O . ASP A 1 184 ? -22.505 -1.447 19.192 1.00 92.62 184 ASP A O 1
ATOM 1481 N N . SER A 1 185 ? -20.871 -1.671 17.677 1.00 94.25 185 SER A N 1
ATOM 1482 C CA . SER A 1 185 ? -21.754 -1.546 16.521 1.00 94.25 185 SER A CA 1
ATOM 1483 C C . SER A 1 185 ? -22.722 -2.735 16.418 1.00 94.25 185 SER A C 1
ATOM 1485 O O . SER A 1 185 ? -22.294 -3.889 16.526 1.00 94.25 185 SER A O 1
ATOM 1487 N N . PRO A 1 186 ? -24.009 -2.510 16.096 1.00 94.19 186 PRO A N 1
ATOM 1488 C CA . PRO A 1 186 ? -24.955 -3.595 15.821 1.00 94.19 186 PRO A CA 1
ATOM 1489 C C . PRO A 1 186 ? -24.516 -4.483 14.644 1.00 94.19 186 PRO A C 1
ATOM 1491 O O . PRO A 1 186 ? -24.827 -5.672 14.626 1.00 94.19 186 PRO A O 1
ATOM 1494 N N . PHE A 1 187 ? -23.701 -3.961 13.720 1.00 95.38 187 PHE A N 1
ATOM 1495 C CA . PHE A 1 187 ? -23.101 -4.732 12.622 1.00 95.38 187 PHE A CA 1
ATOM 1496 C C . PHE A 1 187 ? -22.111 -5.812 13.098 1.00 95.38 187 PHE A C 1
ATOM 1498 O O . PHE A 1 187 ? -21.734 -6.686 12.322 1.00 95.38 187 PHE A O 1
ATOM 1505 N N . GLN A 1 188 ? -21.701 -5.813 14.371 1.00 95.31 188 GLN A N 1
ATOM 1506 C CA . GLN A 1 188 ? -20.876 -6.895 14.909 1.00 95.31 188 GLN A CA 1
ATOM 1507 C C . GLN A 1 188 ? -21.688 -8.174 15.151 1.00 95.31 188 GLN A C 1
ATOM 1509 O O . GLN A 1 188 ? -21.211 -9.271 14.845 1.00 95.31 188 GLN A O 1
ATOM 1514 N N . HIS A 1 189 ? -22.903 -8.055 15.697 1.00 92.88 189 HIS A N 1
ATOM 1515 C CA . HIS A 1 189 ? -23.604 -9.190 16.313 1.00 92.88 189 HIS A CA 1
ATOM 1516 C C . HIS A 1 189 ? -25.073 -9.351 15.906 1.00 92.88 189 HIS A C 1
ATOM 1518 O O . HIS A 1 189 ? -25.579 -10.472 15.988 1.00 92.88 189 HIS A O 1
ATOM 1524 N N . ASP A 1 190 ? -25.753 -8.289 15.462 1.00 95.19 190 ASP A N 1
ATOM 1525 C CA . ASP A 1 190 ? -27.179 -8.353 15.132 1.00 95.19 190 ASP A CA 1
ATOM 1526 C C . ASP A 1 190 ? -27.419 -9.310 13.946 1.00 95.19 190 ASP A C 1
ATOM 1528 O O . ASP A 1 190 ? -26.854 -9.092 12.872 1.00 95.19 190 ASP A O 1
ATOM 1532 N N . PRO A 1 191 ? -28.249 -10.363 14.085 1.00 95.06 191 PRO A N 1
ATOM 1533 C CA . PRO A 1 191 ? -28.478 -11.346 13.024 1.00 95.06 191 PRO A CA 1
ATOM 1534 C C . PRO A 1 191 ? -28.937 -10.759 11.685 1.00 95.06 191 PRO A C 1
ATOM 1536 O O . PRO A 1 191 ? -28.720 -11.389 10.653 1.00 95.06 191 PRO A O 1
ATOM 1539 N N . HIS A 1 192 ? -29.564 -9.581 11.687 1.00 95.56 192 HIS A N 1
ATOM 1540 C CA . HIS A 1 192 ? -30.026 -8.915 10.476 1.00 95.56 192 HIS A CA 1
ATOM 1541 C C . HIS A 1 192 ? -28.948 -8.052 9.818 1.00 95.56 192 HIS A C 1
ATOM 1543 O O . HIS A 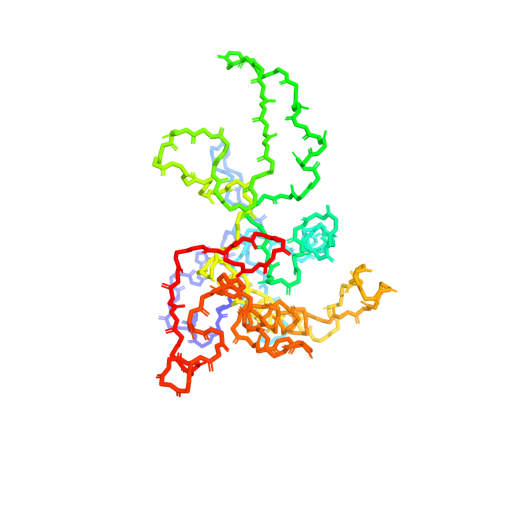1 192 ? -29.038 -7.795 8.618 1.00 95.56 192 HIS A O 1
ATOM 1549 N N . TRP A 1 193 ? -27.965 -7.557 10.577 1.00 95.38 193 TRP A N 1
ATOM 1550 C CA . TRP A 1 193 ? -26.982 -6.579 10.080 1.00 95.38 193 TRP A CA 1
ATOM 1551 C C . TRP A 1 193 ? -25.565 -7.133 9.996 1.00 95.38 193 TRP A C 1
ATOM 1553 O O . TRP A 1 193 ? -24.745 -6.598 9.257 1.00 95.38 193 TRP A O 1
ATOM 1563 N N . ARG A 1 194 ? -25.271 -8.219 10.711 1.00 92.25 194 ARG A N 1
ATOM 1564 C CA . ARG A 1 194 ? -23.918 -8.761 10.868 1.00 92.25 194 ARG A CA 1
ATOM 1565 C C . ARG A 1 194 ? -23.244 -9.196 9.560 1.00 92.25 194 ARG A C 1
ATOM 1567 O O . ARG A 1 194 ? -22.025 -9.326 9.523 1.00 92.25 194 ARG A O 1
ATOM 1574 N N . ASP A 1 195 ? -24.022 -9.437 8.510 1.00 92.06 195 ASP A N 1
ATOM 1575 C CA . ASP A 1 195 ? -23.527 -9.857 7.194 1.00 92.06 195 ASP A CA 1
ATOM 1576 C C . ASP A 1 195 ? -23.572 -8.710 6.157 1.00 92.06 195 ASP A C 1
ATOM 1578 O O . ASP A 1 195 ? -23.238 -8.904 4.988 1.00 92.06 195 ASP A O 1
ATOM 1582 N N . LEU A 1 196 ? -23.966 -7.498 6.574 1.00 94.44 196 LEU A N 1
ATOM 1583 C CA . LEU A 1 196 ? -23.989 -6.301 5.734 1.00 94.44 196 LEU A CA 1
ATOM 1584 C C . LEU A 1 196 ? -22.652 -5.562 5.834 1.00 94.44 196 LEU A C 1
ATOM 1586 O O . LEU A 1 196 ? -22.331 -4.969 6.861 1.00 94.44 196 LEU A O 1
ATOM 1590 N N . LEU A 1 197 ? -21.884 -5.565 4.745 1.00 92.75 197 LEU A N 1
ATOM 1591 C CA . LEU A 1 197 ? -20.628 -4.820 4.653 1.00 92.75 197 LEU A CA 1
ATOM 1592 C C . LEU A 1 197 ? -20.890 -3.357 4.275 1.00 92.75 197 LEU A C 1
ATOM 1594 O O . LEU A 1 197 ? -21.687 -3.075 3.379 1.00 92.75 197 LEU A O 1
ATOM 1598 N N . GLN A 1 198 ? -20.183 -2.434 4.926 1.00 93.62 198 GLN A N 1
ATOM 1599 C CA . GLN A 1 198 ? -20.169 -1.017 4.563 1.00 93.62 198 GLN A CA 1
ATOM 1600 C C . GLN A 1 198 ? -18.813 -0.651 3.970 1.00 93.62 198 GLN A C 1
ATOM 1602 O O . GLN A 1 198 ? -17.785 -1.121 4.444 1.00 93.62 198 GLN A O 1
ATOM 1607 N N . PHE A 1 199 ? -18.809 0.200 2.948 1.00 92.50 199 PHE A N 1
ATOM 1608 C CA . PHE A 1 199 ? -17.584 0.637 2.286 1.00 92.50 199 PHE A CA 1
ATOM 1609 C C . PHE A 1 199 ? -17.285 2.080 2.669 1.00 92.50 199 PHE A C 1
ATOM 1611 O O . PHE A 1 199 ? -18.003 2.996 2.265 1.00 92.50 199 PHE A O 1
ATOM 1618 N N . TYR A 1 200 ? -16.224 2.259 3.450 1.00 93.38 200 TYR A N 1
ATOM 1619 C CA . TYR A 1 200 ? -15.761 3.563 3.909 1.00 93.38 200 TYR A CA 1
ATOM 1620 C C . TYR A 1 200 ? -14.678 4.129 2.992 1.00 93.38 200 TYR A C 1
ATOM 1622 O O . TYR A 1 200 ? -14.036 3.413 2.219 1.00 93.38 200 TYR A O 1
ATOM 1630 N N . GLU A 1 201 ? -14.485 5.441 3.086 1.00 93.62 201 GLU A N 1
ATOM 1631 C CA . GLU A 1 201 ? -13.447 6.156 2.348 1.00 93.62 201 GLU A CA 1
ATOM 1632 C C . GLU A 1 201 ? -12.035 5.704 2.776 1.00 93.62 201 GLU A C 1
ATOM 1634 O O . GLU A 1 201 ? -11.165 5.472 1.930 1.00 93.62 201 GLU A O 1
ATOM 1639 N N . TYR A 1 202 ? -11.836 5.514 4.082 1.00 94.44 202 TYR A N 1
ATOM 1640 C CA . TYR A 1 202 ? -10.594 5.066 4.704 1.00 94.44 202 TYR A CA 1
ATOM 1641 C C . TYR A 1 202 ? -10.877 4.201 5.939 1.00 94.44 202 TYR A C 1
ATOM 1643 O O . TYR A 1 202 ? -12.001 4.166 6.431 1.00 94.44 202 TYR A O 1
ATOM 1651 N N . PHE A 1 203 ? -9.834 3.533 6.432 1.00 96.44 203 PHE A N 1
ATOM 1652 C CA . PHE A 1 203 ? -9.859 2.693 7.632 1.00 96.44 203 PHE A CA 1
ATOM 1653 C C . PHE A 1 203 ? -8.715 3.064 8.561 1.00 96.44 203 PHE A C 1
ATOM 1655 O O . PHE A 1 203 ? -7.631 3.450 8.108 1.00 96.44 203 PHE A O 1
ATOM 1662 N N . HIS A 1 204 ? -8.920 2.889 9.857 1.00 96.62 204 HIS A N 1
ATOM 1663 C CA . HIS A 1 204 ? -7.931 3.182 10.868 1.00 96.62 204 HIS A CA 1
ATOM 1664 C C . HIS A 1 204 ? -6.665 2.341 10.652 1.00 96.62 204 HIS A C 1
ATOM 1666 O O . HIS A 1 204 ? -6.699 1.108 10.651 1.00 96.62 204 HIS A O 1
ATOM 1672 N N . GLY A 1 205 ? -5.518 3.007 10.513 1.00 96.88 205 GLY A N 1
ATOM 1673 C CA . GLY A 1 205 ? -4.250 2.403 10.099 1.00 96.88 205 GLY A CA 1
ATOM 1674 C C . GLY A 1 205 ? -3.710 1.298 11.009 1.00 96.88 205 GLY A C 1
ATOM 1675 O O . GLY A 1 205 ? -2.851 0.535 10.574 1.00 96.88 205 GLY A O 1
ATOM 1676 N N . ASP A 1 206 ? -4.200 1.170 12.244 1.00 96.12 206 ASP A N 1
ATOM 1677 C CA . ASP A 1 206 ? -3.758 0.135 13.193 1.00 96.12 206 ASP A CA 1
ATOM 1678 C C . ASP A 1 206 ? -4.847 -0.850 13.628 1.00 96.12 206 ASP A C 1
ATOM 1680 O O . ASP A 1 206 ? -4.511 -1.928 14.106 1.00 96.12 206 ASP A O 1
ATOM 1684 N N . THR A 1 207 ? -6.125 -0.496 13.481 1.00 95.62 207 THR A N 1
ATOM 1685 C CA . THR A 1 207 ? -7.250 -1.295 14.010 1.00 95.62 207 THR A CA 1
ATOM 1686 C C . THR A 1 207 ? -8.226 -1.733 12.930 1.00 95.62 207 THR A C 1
ATOM 1688 O O . THR A 1 207 ? -9.053 -2.594 13.200 1.00 95.62 207 THR A O 1
ATOM 1691 N N . GLY A 1 208 ? -8.158 -1.134 11.737 1.00 95.19 208 GLY A N 1
ATOM 1692 C CA . GLY A 1 208 ? -9.059 -1.427 10.630 1.00 95.19 208 GLY A CA 1
ATOM 1693 C C . GLY A 1 208 ? -10.464 -0.842 10.772 1.00 95.19 208 GLY A C 1
ATOM 1694 O O . GLY A 1 208 ? -11.261 -1.110 9.884 1.00 95.19 208 GLY A O 1
ATOM 1695 N N . GLN A 1 209 ? -10.746 -0.075 11.836 1.00 94.19 209 GLN A N 1
ATOM 1696 C CA . GLN A 1 209 ? -12.038 0.587 12.085 1.00 94.19 209 GLN A CA 1
ATOM 1697 C C . GLN A 1 209 ? -12.355 1.674 11.065 1.00 94.19 209 GLN A C 1
ATOM 1699 O O . GLN A 1 209 ? -11.428 2.445 10.739 1.00 94.19 209 GLN A O 1
#

pLDDT: mean 90.8, std 9.6, range [55.59, 98.62]

Sequence (209 aa):
VVDRRILAKVPRFRELLRQHRHGVFDGSIICQCPDWENERGEHLLSLVTNRMLPRILKRLLREDEFLSPHGIRSVSRIHATHKHLGTLPGVGEAIIEYVPGESNSGLFGGNSNWRGPIWLPTNYTLVQALEKFHRFLGDNFTIAVPSLGNRELNLKEIGTLIAERLVDIYRRDANGRTPAFPADSPFQHDPHWRDLLQFYEYFHGDTGQ

Foldseek 3Di:
DAAPVNCVVVVVVVVVCVVQDCFDDPPPDTRNQPWDQDPNRGTDRDPQDLVNVQVVVQQQLDCQFQDALQAGWLGTNVQCPVFWPQADPPPGTHGAHQDQFFAPDCPPNRGPPSRTWAAPVVRVVVLVVLVVVCVRVDFPSWHQRVVVVRDTGHSNVVSVSRVVSNVQCQDQDPVQARLCDDPPDCCSPPPVRVPPDDDDRTAGNHRSD